Protein AF-A0AA88ST99-F1 (afdb_monomer)

Organism: Channa striata (NCBI:txid64152)

Mean predicted aligned error: 8.34 Å

Radius of gyration: 22.09 Å; Cα contacts (8 Å, |Δi|>4): 333; chains: 1; bounding box: 48×46×62 Å

Sequence (257 aa):
MIETLLNDSPETLKSQFTAGLFYQDTAGAMDSHVVSNGPNRGLTQRARFSAESKEFQVLGPLHADIFFCERLLLNSVDIRVKLTRGSDAFCLMHAANRDYRLHVLSGSLFVKKVTVAAAVRIGYSAALYKRNALYPLSRINLKTFFIPANSRICTQENLFLGTLPNFIVLGLVNHKAFTGSSNLNPFNFIHCDLEYLAICQNGRQILANLLSLSLRTTNVCENIIIYFRLRGCSSLHPVRTGTLRLELRFRVPLRQL

Solvent-accessible surface area (backbone atoms only — not comparable to full-atom values): 16354 Å² total; per-residue (Å²): 102,73,63,59,68,72,76,51,53,74,65,46,47,73,46,66,36,42,44,49,61,46,50,72,62,28,83,93,22,54,56,54,64,82,45,92,90,32,79,20,55,17,54,40,56,49,51,62,56,45,47,95,77,39,86,74,82,72,46,76,84,75,94,46,50,76,72,73,30,92,67,80,81,65,86,95,64,89,80,88,88,84,86,81,83,74,55,47,39,59,76,43,78,44,62,93,90,61,91,76,82,82,81,85,87,78,87,84,85,90,75,94,81,82,89,75,57,70,70,58,53,54,52,50,55,59,47,51,79,75,43,81,89,82,77,80,66,71,81,85,84,92,84,88,84,88,80,62,59,63,38,39,68,50,74,42,73,63,71,34,76,41,70,59,70,65,60,47,79,47,69,42,61,44,51,52,19,66,76,38,25,31,61,37,40,63,79,46,29,39,44,76,59,62,71,43,78,47,45,23,51,75,89,41,74,53,87,67,70,77,47,73,46,55,77,84,60,91,93,62,82,54,41,35,42,41,47,38,72,53,87,85,82,56,101,85,64,79,86,51,67,46,38,31,32,40,38,40,31,30,76,49,56,37,66,89,82

Foldseek 3Di:
DVCCVPPDDPVCQVPVCVLQLRDDFAPPCQLPAADDVDNTPSNVSSVVQCPPNDDDHHDDDDPDQQSPFPDDDDPPDDDDDDDDDDAQLLVAAHDPPDDDDDDDPDDDDDDDDDDDDPVVVVVVVVVCVVDPDDTDTQDDDDDDDDDDFQDQKDKDWQPDAWFDHQKDKDFAAAPCNCNGHNSHPVPQGAPQQWDDKFKAWQNHTDPFPWPFPQVDDPDDSGHGITMGGDPDDDPPDDGDGTGIMMMIGHPGGGHND

pLDDT: mean 82.21, std 15.12, range [24.31, 95.75]

Secondary structure (DSSP, 8-state):
-HHHHHHS-HHHHHTGGGGGT--PPPTT-TT----TT-S-HHHHHHHGGGGGG-----------GGGG-SSPPPTT--------PPPHHHH----TT--------------------HHHHHHHHHHHTTSPPP-----------PPPTT-SEEEEEEEEEEEPPSEEEEE-B-HHHHHH-TTS-TT-BB-TTEEEEEEEETTEEE----EEEE---TT---BEEEEEEPTT--TTSPPPEEEEEEEEEESSPPP--

Structure (mmCIF, N/CA/C/O backbone):
data_AF-A0AA88ST99-F1
#
_entry.id   AF-A0AA88ST99-F1
#
loop_
_atom_site.group_PDB
_atom_site.id
_atom_site.type_symbol
_atom_site.label_atom_id
_atom_site.label_alt_id
_atom_site.label_comp_id
_atom_site.label_asym_id
_atom_site.label_entity_id
_atom_site.label_seq_id
_atom_site.pdbx_PDB_ins_code
_atom_site.Cartn_x
_atom_site.Cartn_y
_atom_site.Cartn_z
_atom_site.occupancy
_atom_site.B_iso_or_equiv
_atom_site.auth_seq_id
_atom_site.auth_comp_id
_atom_site.auth_asym_id
_atom_site.auth_atom_id
_atom_site.pdbx_PDB_model_num
ATOM 1 N N . MET A 1 1 ? -0.093 -2.979 -0.597 1.00 65.94 1 MET A N 1
ATOM 2 C CA . MET A 1 1 ? 1.085 -3.718 -1.099 1.00 65.94 1 MET A CA 1
ATOM 3 C C . MET A 1 1 ? 2.390 -3.302 -0.427 1.00 65.94 1 MET A C 1
ATOM 5 O O . MET A 1 1 ? 2.971 -4.153 0.218 1.00 65.94 1 MET A O 1
ATOM 9 N N . ILE A 1 2 ? 2.878 -2.055 -0.535 1.00 74.50 2 ILE A N 1
ATOM 10 C CA . ILE A 1 2 ? 4.115 -1.664 0.186 1.00 74.50 2 ILE A CA 1
ATOM 11 C C . ILE A 1 2 ? 3.945 -1.855 1.698 1.00 74.50 2 ILE A C 1
ATOM 13 O O . ILE A 1 2 ? 4.774 -2.492 2.327 1.00 74.50 2 ILE A O 1
ATOM 17 N N . GLU A 1 3 ? 2.840 -1.359 2.259 1.00 76.12 3 GLU A N 1
ATOM 18 C CA . GLU A 1 3 ? 2.494 -1.555 3.673 1.00 76.12 3 GLU A CA 1
ATOM 19 C C . GLU A 1 3 ? 2.502 -3.042 4.063 1.00 76.12 3 GLU A C 1
ATOM 21 O O . GLU A 1 3 ? 3.208 -3.434 4.983 1.00 76.12 3 GLU A O 1
ATOM 26 N N . THR A 1 4 ? 1.803 -3.860 3.272 1.00 76.75 4 THR A N 1
ATOM 27 C CA . THR A 1 4 ? 1.733 -5.326 3.364 1.00 76.75 4 THR A CA 1
ATOM 28 C C . THR A 1 4 ? 3.119 -5.981 3.410 1.00 76.75 4 THR A C 1
ATOM 30 O O . THR A 1 4 ? 3.348 -6.914 4.160 1.00 76.75 4 THR A O 1
ATOM 33 N N . LEU A 1 5 ? 4.066 -5.507 2.596 1.00 77.62 5 LEU A N 1
ATOM 34 C CA . LEU A 1 5 ? 5.418 -6.070 2.527 1.00 77.62 5 LEU A CA 1
ATOM 35 C C . LEU A 1 5 ? 6.326 -5.608 3.673 1.00 77.62 5 LEU A C 1
ATOM 37 O O . LEU A 1 5 ? 7.298 -6.292 3.981 1.00 77.62 5 LEU A O 1
ATOM 41 N N . LEU A 1 6 ? 6.061 -4.435 4.253 1.00 76.50 6 LEU A N 1
ATOM 42 C CA . LEU A 1 6 ? 6.915 -3.826 5.276 1.00 76.50 6 LEU A CA 1
ATOM 43 C C . LEU A 1 6 ? 6.479 -4.160 6.705 1.00 76.50 6 LEU A C 1
ATOM 45 O O . LEU A 1 6 ? 7.332 -4.226 7.588 1.00 76.50 6 LEU A O 1
ATOM 49 N N . ASN A 1 7 ? 5.178 -4.334 6.935 1.00 77.88 7 ASN A N 1
ATOM 50 C CA . ASN A 1 7 ? 4.619 -4.462 8.280 1.00 77.88 7 ASN A CA 1
ATOM 51 C C . ASN A 1 7 ? 4.334 -5.910 8.689 1.00 77.88 7 ASN A C 1
ATOM 53 O O . ASN A 1 7 ? 4.248 -6.188 9.884 1.00 77.88 7 ASN A O 1
ATOM 57 N N . ASP A 1 8 ? 4.195 -6.821 7.726 1.00 81.50 8 ASP A N 1
ATOM 58 C CA . ASP A 1 8 ? 3.736 -8.183 7.981 1.00 81.50 8 ASP A CA 1
ATOM 59 C C . ASP A 1 8 ? 4.858 -9.215 7.866 1.00 81.50 8 ASP A C 1
ATOM 61 O O . ASP A 1 8 ? 5.822 -9.067 7.111 1.00 81.50 8 ASP A O 1
ATOM 65 N N . SER A 1 9 ? 4.721 -10.302 8.626 1.00 85.19 9 SER A N 1
ATOM 66 C CA . SER A 1 9 ? 5.684 -11.396 8.595 1.00 85.19 9 SER A CA 1
ATOM 67 C C . SER A 1 9 ? 5.478 -12.296 7.365 1.00 85.19 9 SER A C 1
ATOM 69 O O . SER A 1 9 ? 4.353 -12.420 6.862 1.00 85.19 9 SER A O 1
ATOM 71 N N . PRO A 1 10 ? 6.525 -12.993 6.885 1.00 84.31 10 PRO A N 1
ATOM 72 C CA . PRO A 1 10 ? 6.410 -13.919 5.757 1.00 84.31 10 PRO A CA 1
ATOM 73 C C . PRO A 1 10 ? 5.343 -15.008 5.946 1.00 84.31 10 PRO A C 1
ATOM 75 O O . PRO A 1 10 ? 4.768 -15.493 4.971 1.00 84.31 10 PRO A O 1
ATOM 78 N N . GLU A 1 11 ? 5.068 -15.407 7.187 1.00 87.00 11 GLU A N 1
ATOM 79 C CA . GLU A 1 11 ? 4.045 -16.390 7.545 1.00 87.00 11 GLU A CA 1
ATOM 80 C C . GLU A 1 11 ? 2.636 -15.829 7.329 1.00 87.00 11 GLU A C 1
ATOM 82 O O . GLU A 1 11 ? 1.783 -16.514 6.759 1.00 87.00 11 GLU A O 1
ATOM 87 N N . THR A 1 12 ? 2.398 -14.572 7.712 1.00 86.38 12 THR A N 1
ATOM 88 C CA . THR A 1 12 ? 1.134 -13.866 7.450 1.00 86.38 12 THR A CA 1
ATOM 89 C C . THR A 1 12 ? 0.893 -13.725 5.949 1.00 86.38 12 THR A C 1
ATOM 91 O O . THR A 1 12 ? -0.204 -14.028 5.472 1.00 86.38 12 THR A O 1
ATOM 94 N N . LEU A 1 13 ? 1.936 -13.371 5.185 1.00 84.62 13 LEU A N 1
ATOM 95 C CA . LEU A 1 13 ? 1.859 -13.265 3.723 1.00 84.62 13 LEU A CA 1
ATOM 96 C C . LEU A 1 13 ? 1.444 -14.594 3.071 1.00 84.62 13 LEU A C 1
ATOM 98 O O . LEU A 1 13 ? 0.627 -14.608 2.154 1.00 84.62 13 LEU A O 1
ATOM 102 N N . LYS A 1 14 ? 1.995 -15.717 3.552 1.00 85.88 14 LYS A N 1
ATOM 103 C CA . LYS A 1 14 ? 1.717 -17.067 3.027 1.00 85.88 14 LYS A CA 1
ATOM 104 C C . LYS A 1 14 ? 0.397 -17.666 3.507 1.00 85.88 14 LYS A C 1
ATOM 106 O O . LYS A 1 14 ? -0.041 -18.663 2.940 1.00 85.88 14 LYS A O 1
ATOM 111 N N . SER A 1 15 ? -0.210 -17.103 4.548 1.00 88.06 15 SER A N 1
ATOM 112 C CA . SER A 1 15 ? -1.452 -17.602 5.139 1.00 88.06 15 SER A CA 1
ATOM 113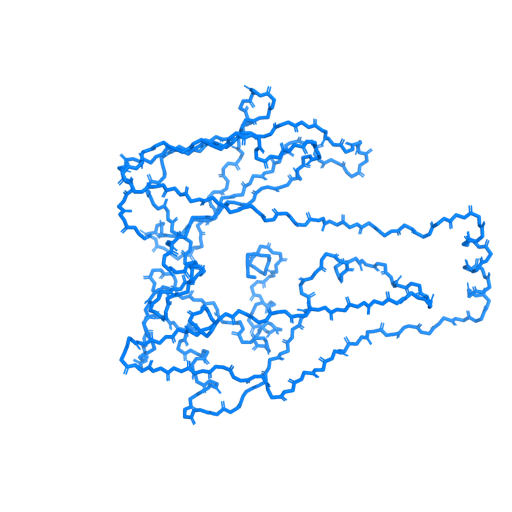 C C . SER A 1 15 ? -2.594 -16.617 4.906 1.00 88.06 15 SER A C 1
ATOM 115 O O . SER A 1 15 ? -3.269 -16.694 3.883 1.00 88.06 15 SER A O 1
ATOM 117 N N . GLN A 1 16 ? -2.799 -15.668 5.815 1.00 86.62 16 GLN A N 1
ATOM 118 C CA . GLN A 1 16 ? -3.953 -14.771 5.841 1.00 86.62 16 GLN A CA 1
ATOM 119 C C . GLN A 1 16 ? -4.121 -13.985 4.539 1.00 86.62 16 GLN A C 1
ATOM 121 O O . GLN A 1 16 ? -5.236 -13.862 4.037 1.00 86.62 16 GLN A O 1
ATOM 126 N N . PHE A 1 17 ? -3.031 -13.495 3.946 1.00 88.38 17 PHE A N 1
ATOM 127 C CA . PHE A 1 17 ? -3.139 -12.645 2.757 1.00 88.38 17 PHE A CA 1
ATOM 128 C C . PHE A 1 17 ? -3.415 -13.415 1.468 1.00 88.38 17 PHE A C 1
ATOM 130 O O . PHE A 1 17 ? -3.858 -12.819 0.483 1.00 88.38 17 PHE A O 1
ATOM 137 N N . THR A 1 18 ? -3.282 -14.743 1.482 1.00 91.62 18 THR A N 1
ATOM 138 C CA . THR A 1 18 ? -3.722 -15.571 0.352 1.00 91.62 18 THR A CA 1
ATOM 139 C C . THR A 1 18 ? -5.238 -15.510 0.151 1.00 91.62 18 THR A C 1
ATOM 141 O O . THR A 1 18 ? -5.696 -15.612 -0.985 1.00 91.62 18 THR A O 1
ATOM 144 N N . ALA A 1 19 ? -6.016 -15.220 1.205 1.00 91.69 19 ALA A N 1
ATOM 145 C CA . ALA A 1 19 ? -7.453 -14.955 1.097 1.00 91.69 19 ALA A CA 1
ATOM 146 C C . ALA A 1 19 ? -7.763 -13.683 0.283 1.00 91.69 19 ALA A C 1
ATOM 148 O O . ALA A 1 19 ? -8.819 -13.581 -0.335 1.00 91.69 19 ALA A O 1
ATOM 149 N N . GLY A 1 20 ? -6.827 -12.731 0.234 1.00 91.81 20 GLY A N 1
ATOM 150 C CA . GLY A 1 20 ? -6.880 -11.544 -0.622 1.00 91.81 20 GLY A CA 1
ATOM 151 C C . GLY A 1 20 ? -6.205 -11.743 -1.982 1.00 91.81 20 GLY A C 1
ATOM 152 O O . GLY A 1 20 ? -5.925 -10.760 -2.663 1.00 91.81 20 GLY A O 1
ATOM 153 N N . LEU A 1 21 ? -5.889 -12.991 -2.357 1.00 92.31 21 LEU A N 1
ATOM 154 C CA . LEU A 1 21 ? -5.085 -13.360 -3.530 1.00 92.31 21 LEU A CA 1
ATOM 155 C C . LEU A 1 21 ? -3.690 -12.726 -3.567 1.00 92.31 21 LEU A C 1
ATOM 157 O O . LEU A 1 21 ? -3.080 -12.596 -4.632 1.00 92.31 21 LEU A O 1
ATOM 161 N N . PHE A 1 22 ? -3.140 -12.373 -2.407 1.00 90.88 22 PHE A N 1
ATOM 162 C CA . PHE A 1 22 ? -1.755 -11.953 -2.330 1.00 90.88 22 PHE A CA 1
ATOM 163 C C . PHE A 1 22 ? -0.842 -13.178 -2.432 1.00 90.88 22 PHE A C 1
ATOM 165 O O . PHE A 1 22 ? -0.718 -13.975 -1.506 1.00 90.88 22 PHE A O 1
ATOM 172 N N . TYR A 1 23 ? -0.176 -13.298 -3.573 1.00 90.62 23 TYR A N 1
ATOM 173 C CA . TYR A 1 23 ? 0.935 -14.218 -3.784 1.00 90.62 23 TYR A CA 1
ATOM 174 C C . TYR A 1 23 ? 2.111 -13.393 -4.271 1.00 90.62 23 TYR A C 1
ATOM 176 O O . TYR A 1 23 ? 1.952 -12.620 -5.210 1.00 90.62 23 TYR A O 1
ATOM 184 N N . GLN A 1 24 ? 3.269 -13.516 -3.634 1.00 87.69 24 GLN A N 1
ATOM 185 C CA . GLN A 1 24 ? 4.413 -12.674 -3.967 1.00 87.69 24 GLN A CA 1
ATOM 186 C C . GLN A 1 24 ? 4.939 -12.988 -5.375 1.00 87.69 24 GLN A C 1
ATOM 188 O O . GLN A 1 24 ? 5.142 -14.153 -5.725 1.00 87.69 24 GLN A O 1
ATOM 193 N N . ASP A 1 25 ? 5.161 -11.946 -6.176 1.00 89.44 25 ASP A N 1
ATOM 194 C CA . ASP A 1 25 ? 5.790 -12.083 -7.487 1.00 89.44 25 ASP A CA 1
ATOM 195 C C . ASP A 1 25 ? 7.248 -12.537 -7.366 1.00 89.44 25 ASP A C 1
ATOM 197 O O . ASP A 1 25 ? 7.938 -12.262 -6.381 1.00 89.44 25 ASP A O 1
ATOM 201 N N . THR A 1 26 ? 7.728 -13.257 -8.378 1.00 88.75 26 THR A N 1
ATOM 202 C CA . THR A 1 26 ? 9.134 -13.672 -8.441 1.00 88.75 26 THR A CA 1
ATOM 203 C C . THR A 1 26 ? 10.003 -12.495 -8.887 1.00 88.75 26 THR A C 1
ATOM 205 O O . THR A 1 26 ? 9.722 -11.867 -9.909 1.00 88.75 26 THR A O 1
ATOM 208 N N . ALA A 1 27 ? 11.051 -12.185 -8.116 1.00 83.81 27 ALA A N 1
ATOM 209 C CA . ALA A 1 27 ? 11.993 -11.117 -8.450 1.00 83.81 27 ALA A CA 1
ATOM 210 C C . ALA A 1 27 ? 12.623 -11.359 -9.834 1.00 83.81 27 ALA A C 1
ATOM 212 O O . ALA A 1 27 ? 12.853 -12.506 -10.215 1.00 83.81 27 ALA A O 1
ATOM 213 N N . GLY A 1 28 ? 12.817 -10.287 -10.601 1.00 84.56 28 GLY A N 1
ATOM 214 C CA . GLY A 1 28 ? 13.287 -10.337 -11.993 1.00 84.56 28 GLY A CA 1
ATOM 215 C C . GLY A 1 28 ? 12.284 -10.809 -13.031 1.00 84.56 28 GLY A C 1
ATOM 216 O O . GLY A 1 28 ? 12.484 -10.614 -14.224 1.00 84.56 28 GLY A O 1
ATOM 217 N N . ALA A 1 29 ? 11.155 -11.360 -12.593 1.00 89.69 29 ALA A N 1
ATOM 218 C CA . ALA A 1 29 ? 10.097 -11.844 -13.466 1.00 89.69 29 ALA A CA 1
ATOM 219 C C . ALA A 1 29 ? 8.772 -11.094 -13.257 1.00 89.69 29 ALA A C 1
ATOM 221 O O . ALA A 1 29 ? 7.730 -11.557 -13.712 1.00 89.69 29 ALA A O 1
ATOM 222 N N . MET A 1 30 ? 8.768 -9.943 -12.576 1.00 89.69 30 MET A N 1
ATOM 223 C CA . MET A 1 30 ? 7.524 -9.250 -12.205 1.00 89.69 30 MET A CA 1
ATOM 224 C C . MET A 1 30 ? 6.661 -8.843 -13.406 1.00 89.69 30 MET A C 1
ATOM 226 O O . MET A 1 30 ? 5.441 -8.937 -13.301 1.00 89.69 30 MET A O 1
ATOM 230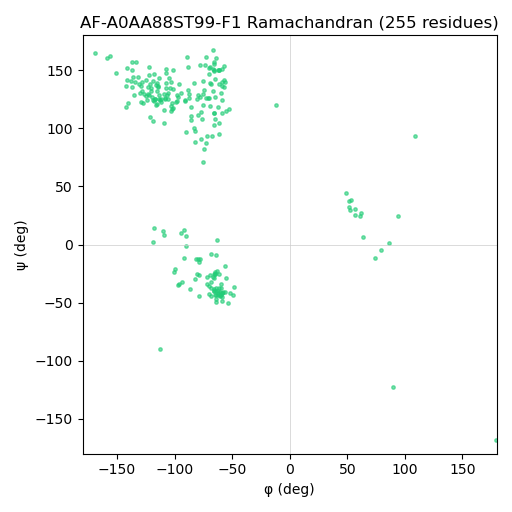 N N . ASP A 1 31 ? 7.277 -8.488 -14.538 1.00 90.38 31 ASP A N 1
ATOM 231 C CA . ASP A 1 31 ? 6.595 -8.156 -15.803 1.00 90.38 31 ASP A CA 1
ATOM 232 C C . ASP A 1 31 ? 6.372 -9.378 -16.718 1.00 90.38 31 ASP A C 1
ATOM 234 O O . ASP A 1 31 ? 5.950 -9.244 -17.864 1.00 90.38 31 ASP A O 1
ATOM 238 N N . SER A 1 32 ? 6.664 -10.594 -16.246 1.00 89.62 32 SER A N 1
ATOM 239 C CA . SER A 1 32 ? 6.409 -11.808 -17.028 1.00 89.62 32 SER A CA 1
ATOM 240 C C . SER A 1 32 ? 4.915 -12.085 -17.170 1.00 89.62 32 SER A C 1
ATOM 242 O O . SER A 1 32 ? 4.121 -11.763 -16.290 1.00 89.62 32 SER A O 1
ATOM 244 N N . HIS A 1 33 ? 4.535 -12.761 -18.251 1.00 85.62 33 HIS A N 1
ATOM 245 C CA . HIS A 1 33 ? 3.152 -13.164 -18.495 1.00 85.62 33 HIS A CA 1
ATOM 246 C C . HIS A 1 33 ? 2.827 -14.543 -17.907 1.00 85.62 33 HIS A C 1
ATOM 248 O O . HIS A 1 33 ? 3.710 -15.361 -17.638 1.00 85.62 33 HIS A O 1
ATOM 254 N N . VAL A 1 34 ? 1.529 -14.809 -17.739 1.00 86.94 34 VAL A N 1
ATOM 255 C CA . VAL A 1 34 ? 1.019 -16.114 -17.303 1.00 86.94 34 VAL A CA 1
ATOM 256 C C . VAL A 1 34 ? 1.313 -17.157 -18.379 1.00 86.94 34 VAL A C 1
ATOM 258 O O . VAL A 1 34 ? 0.729 -17.128 -19.460 1.00 86.94 34 VAL A O 1
ATOM 261 N N . VAL A 1 35 ? 2.186 -18.107 -18.059 1.00 84.81 35 VAL A N 1
ATOM 262 C CA . VAL A 1 35 ? 2.456 -19.304 -18.863 1.00 84.81 35 VAL A CA 1
ATOM 263 C C . VAL A 1 35 ? 2.545 -20.518 -17.939 1.00 84.81 35 VAL A C 1
ATOM 265 O O . VAL A 1 35 ? 2.793 -20.378 -16.737 1.00 84.81 35 VAL A O 1
ATOM 268 N N . SER A 1 36 ? 2.326 -21.721 -18.477 1.00 80.81 36 SER A N 1
ATOM 269 C CA . SER A 1 36 ? 2.498 -22.952 -17.698 1.00 80.81 36 SER A CA 1
ATOM 270 C C . SER A 1 36 ? 3.940 -23.038 -17.189 1.00 80.81 36 SER A C 1
ATOM 272 O O . SER A 1 36 ? 4.872 -22.932 -17.981 1.00 80.81 36 SER A O 1
ATOM 274 N N . ASN A 1 37 ? 4.121 -23.180 -15.871 1.00 81.19 37 ASN A N 1
ATOM 275 C CA . ASN A 1 37 ? 5.428 -23.119 -15.199 1.00 81.19 37 ASN A CA 1
ATOM 276 C C . ASN A 1 37 ? 6.240 -21.847 -15.514 1.00 81.19 37 ASN A C 1
ATOM 278 O O . ASN A 1 37 ? 7.460 -21.897 -15.653 1.00 81.19 37 ASN A O 1
ATOM 282 N N . GLY A 1 38 ? 5.557 -20.703 -15.620 1.00 85.06 38 GLY A N 1
ATOM 283 C CA . GLY A 1 38 ? 6.191 -19.418 -15.892 1.00 85.06 38 GLY A CA 1
ATOM 284 C C . GLY A 1 38 ? 7.154 -18.937 -14.803 1.00 85.06 38 GLY A C 1
ATOM 285 O O . GLY A 1 38 ? 7.064 -19.362 -13.646 1.00 85.06 38 GLY A O 1
ATOM 286 N N . PRO A 1 39 ? 8.057 -18.003 -15.154 1.00 90.94 39 PRO A N 1
ATOM 287 C CA . PRO A 1 39 ? 9.092 -17.510 -14.248 1.00 90.94 39 PRO A CA 1
ATOM 288 C C . PRO A 1 39 ? 8.503 -16.740 -13.058 1.00 90.94 39 PRO A C 1
ATOM 290 O O . PRO A 1 39 ? 9.064 -16.781 -11.967 1.00 90.94 39 PRO A O 1
ATOM 293 N N . ASN A 1 40 ? 7.336 -16.101 -13.226 1.00 92.25 40 ASN A N 1
ATOM 294 C CA . ASN A 1 40 ? 6.598 -15.487 -12.127 1.00 92.25 40 ASN A CA 1
ATOM 295 C C . ASN A 1 40 ? 5.605 -16.472 -11.496 1.00 92.25 40 ASN A C 1
ATOM 297 O O . ASN A 1 40 ? 4.468 -16.647 -11.954 1.00 92.25 40 ASN A O 1
ATOM 301 N N . ARG A 1 41 ? 6.038 -17.101 -10.399 1.00 91.44 41 ARG A N 1
ATOM 302 C CA . ARG A 1 41 ? 5.243 -18.101 -9.672 1.00 91.44 41 ARG A CA 1
ATOM 303 C C . ARG A 1 41 ? 4.000 -17.491 -9.024 1.00 91.44 41 ARG A C 1
ATOM 305 O O . ARG A 1 41 ? 2.938 -18.110 -9.074 1.00 91.44 41 ARG A O 1
ATOM 312 N N . GLY A 1 42 ? 4.117 -16.285 -8.464 1.00 91.69 42 GLY A N 1
ATOM 313 C CA . GLY A 1 42 ? 3.009 -15.580 -7.815 1.00 91.69 42 GLY A CA 1
ATOM 314 C C . GLY A 1 42 ? 1.893 -15.242 -8.797 1.00 91.69 42 GLY A C 1
ATOM 315 O O . GLY A 1 42 ? 0.737 -15.593 -8.563 1.00 91.69 42 GLY A O 1
ATOM 316 N N . LEU A 1 43 ? 2.245 -14.646 -9.940 1.00 91.81 43 LEU A N 1
ATOM 317 C CA . LEU A 1 43 ? 1.283 -14.338 -11.001 1.00 91.81 43 LEU A CA 1
ATOM 318 C C . LEU A 1 43 ? 0.597 -15.598 -11.538 1.00 91.81 43 LEU A C 1
ATOM 320 O O . LEU A 1 43 ? -0.626 -15.624 -11.674 1.00 91.81 43 LEU A O 1
ATOM 324 N N . THR A 1 44 ? 1.366 -16.660 -11.786 1.00 91.81 44 THR A N 1
ATOM 325 C CA . THR A 1 44 ? 0.823 -17.937 -12.271 1.00 91.81 44 THR A CA 1
ATOM 326 C C . THR A 1 44 ? -0.165 -18.542 -11.272 1.00 91.81 44 THR A C 1
ATOM 328 O O . THR A 1 44 ? -1.185 -19.098 -11.672 1.00 91.81 44 THR A O 1
ATOM 331 N N . GLN A 1 45 ? 0.099 -18.419 -9.968 1.00 91.88 45 GLN A N 1
ATOM 332 C CA . GLN A 1 45 ? -0.813 -18.890 -8.929 1.00 91.88 45 GLN A CA 1
ATOM 333 C C . GLN A 1 45 ? -2.100 -18.060 -8.870 1.00 91.88 45 GLN A C 1
ATOM 335 O O . GLN A 1 45 ? -3.180 -18.645 -8.823 1.00 91.88 45 GLN A O 1
ATOM 340 N N . ARG A 1 46 ? -2.004 -16.725 -8.946 1.00 92.50 46 ARG A N 1
ATOM 341 C CA . ARG A 1 46 ? -3.173 -15.825 -8.986 1.00 92.50 46 ARG A CA 1
ATOM 342 C C . ARG A 1 46 ? -4.066 -16.104 -10.194 1.00 92.50 46 ARG A C 1
ATOM 344 O O . ARG A 1 46 ? -5.278 -16.205 -10.042 1.00 92.50 46 ARG A O 1
ATOM 351 N N . ALA A 1 47 ? -3.471 -16.316 -11.366 1.00 91.25 47 ALA A N 1
ATOM 352 C CA . ALA A 1 47 ? -4.206 -16.571 -12.603 1.00 91.25 47 ALA A CA 1
ATOM 353 C C . ALA A 1 47 ? -5.076 -17.842 -12.564 1.00 91.25 47 ALA A C 1
ATOM 355 O O . ALA A 1 47 ? -6.079 -17.918 -13.266 1.00 91.25 47 ALA A O 1
ATOM 356 N N . ARG A 1 48 ? -4.738 -18.835 -11.728 1.00 91.88 48 ARG A N 1
ATOM 357 C CA . ARG A 1 48 ? -5.541 -20.065 -11.582 1.00 91.88 48 ARG A CA 1
ATOM 358 C C . ARG A 1 48 ? -6.915 -19.812 -10.963 1.00 91.88 48 ARG A C 1
ATOM 360 O O . ARG A 1 48 ? -7.836 -20.572 -11.235 1.00 91.88 48 ARG A O 1
ATOM 367 N N . PHE A 1 49 ? -7.060 -18.771 -10.143 1.00 92.56 49 PHE A N 1
ATOM 368 C CA . PHE A 1 49 ? -8.333 -18.455 -9.489 1.00 92.56 49 PHE A CA 1
ATOM 369 C C . PHE A 1 49 ? -9.376 -17.897 -10.459 1.00 92.56 49 PHE A C 1
ATOM 371 O O . PHE A 1 49 ? -10.565 -18.099 -10.239 1.00 92.56 49 PHE A O 1
ATOM 378 N N . SER A 1 50 ? -8.929 -17.240 -11.531 1.00 91.19 50 SER A N 1
ATOM 379 C CA . SER A 1 50 ? -9.774 -16.640 -12.568 1.00 91.19 50 SER A CA 1
ATOM 380 C C . SER A 1 50 ? -9.693 -17.368 -13.915 1.00 91.19 50 SER A C 1
ATOM 382 O O . SER A 1 50 ? -10.160 -16.848 -14.932 1.00 91.19 50 SER A O 1
ATOM 384 N N . ALA A 1 51 ? -9.084 -18.559 -13.944 1.00 90.62 51 ALA A N 1
ATOM 385 C CA . ALA A 1 51 ? -8.986 -19.373 -15.148 1.00 90.62 51 ALA A CA 1
ATOM 386 C C . ALA A 1 51 ? -10.385 -19.651 -15.715 1.00 90.62 51 ALA A C 1
ATOM 388 O O . ALA A 1 51 ? -11.331 -19.866 -14.958 1.00 90.62 51 ALA A O 1
ATOM 389 N N . GLU A 1 52 ? -10.506 -19.610 -17.044 1.00 90.56 52 GLU A N 1
ATOM 390 C CA . GLU A 1 52 ? -11.779 -19.846 -17.747 1.00 90.56 52 GLU A CA 1
ATOM 391 C C . GLU A 1 52 ? -12.907 -18.900 -17.294 1.00 90.56 52 GLU A C 1
ATOM 393 O O . GLU A 1 52 ? -14.080 -19.257 -17.304 1.00 90.56 52 GLU A O 1
ATOM 398 N N . SER A 1 53 ? -12.546 -17.675 -16.886 1.00 91.50 53 SER A N 1
ATOM 399 C CA . SER A 1 53 ? -13.484 -16.655 -16.395 1.00 91.50 53 SER A CA 1
ATOM 400 C C . SER A 1 53 ? -14.260 -17.069 -15.141 1.00 91.50 53 SER A C 1
ATOM 402 O O . SER A 1 53 ? -15.331 -16.530 -14.866 1.00 91.50 53 SER A O 1
ATOM 404 N N . LYS A 1 54 ? -13.707 -17.994 -14.348 1.00 94.06 54 LYS A N 1
ATOM 405 C CA . LYS A 1 54 ? -14.291 -18.406 -13.076 1.00 94.06 54 LYS A CA 1
ATOM 406 C C . LYS A 1 54 ? -14.388 -17.233 -12.096 1.00 94.06 54 LYS A C 1
ATOM 408 O O . LYS A 1 54 ? -13.455 -16.445 -11.931 1.00 94.06 54 LYS A O 1
ATOM 413 N N . GLU A 1 55 ? -15.517 -17.166 -11.400 1.00 95.12 55 GLU A N 1
ATOM 414 C CA . GLU A 1 55 ? -15.722 -16.239 -10.293 1.00 95.12 55 GLU A CA 1
ATOM 415 C C . GLU A 1 55 ? -14.845 -16.615 -9.094 1.00 95.12 55 GLU A C 1
ATOM 417 O O . GLU A 1 55 ? -14.726 -17.782 -8.710 1.00 95.12 55 GLU A O 1
ATOM 422 N N . PHE A 1 56 ? -14.258 -15.606 -8.463 1.00 94.31 56 PHE A N 1
ATOM 423 C CA . PHE A 1 56 ? -13.456 -15.774 -7.261 1.00 94.31 56 PHE A CA 1
ATOM 424 C C . PHE A 1 56 ? -13.850 -14.734 -6.217 1.00 94.31 56 PHE A C 1
ATOM 426 O O . PHE A 1 56 ? -14.387 -13.671 -6.530 1.00 94.31 56 PHE A O 1
ATOM 433 N N . GLN A 1 57 ? -13.570 -15.051 -4.959 1.00 94.38 57 GLN A N 1
ATOM 434 C CA . GLN A 1 57 ? -13.816 -14.164 -3.830 1.00 94.38 57 GLN A CA 1
ATOM 435 C C . GLN A 1 57 ? -12.485 -13.749 -3.221 1.00 94.38 57 GLN A C 1
ATOM 437 O O . GLN A 1 57 ? -11.550 -14.546 -3.152 1.00 94.38 57 GLN A O 1
ATOM 442 N N . VAL A 1 58 ? -12.419 -12.496 -2.781 1.00 93.56 58 VAL A N 1
ATOM 443 C CA . VAL A 1 58 ? -11.278 -11.953 -2.049 1.00 93.56 58 VAL A CA 1
ATOM 444 C C . VAL A 1 58 ? -11.743 -11.457 -0.691 1.00 93.56 58 VAL A C 1
ATOM 446 O O . VAL A 1 58 ? -12.796 -10.830 -0.574 1.00 93.56 58 VAL A O 1
ATOM 449 N N . LEU A 1 59 ? -10.945 -11.733 0.333 1.00 93.25 59 LEU A N 1
ATOM 450 C CA . LEU A 1 59 ? -11.167 -11.275 1.695 1.00 93.25 59 LEU A CA 1
ATOM 451 C C . LEU A 1 59 ? -9.884 -10.636 2.217 1.00 93.25 59 LEU A C 1
ATOM 453 O O . LEU A 1 59 ? -8.805 -11.219 2.134 1.00 93.25 59 LEU A O 1
ATOM 457 N N . GLY A 1 60 ? -10.005 -9.442 2.782 1.00 90.38 60 GLY A N 1
ATOM 458 C CA . GLY A 1 60 ? -8.876 -8.735 3.363 1.00 90.38 60 GLY A CA 1
ATOM 459 C C . GLY A 1 60 ? -9.320 -7.527 4.180 1.00 90.38 60 GLY A C 1
ATOM 460 O O . GLY A 1 60 ? -10.476 -7.101 4.079 1.00 90.38 60 GLY A O 1
ATOM 461 N N . PRO A 1 61 ? -8.419 -6.980 5.009 1.00 88.75 61 PRO A N 1
ATOM 462 C CA . PRO A 1 61 ? -8.683 -5.747 5.728 1.00 88.75 61 PRO A CA 1
ATOM 463 C C . PRO A 1 61 ? -8.816 -4.577 4.749 1.00 88.75 61 PRO A C 1
ATOM 465 O O . PRO A 1 61 ? -8.169 -4.527 3.701 1.00 88.75 61 PRO A O 1
ATOM 468 N N . LEU A 1 62 ? -9.637 -3.594 5.115 1.00 89.12 62 LEU A N 1
ATOM 469 C CA . LEU A 1 62 ? -9.673 -2.335 4.390 1.00 89.12 62 LEU A CA 1
ATOM 470 C C . LEU A 1 62 ? -8.496 -1.465 4.846 1.00 89.12 62 LEU A C 1
ATOM 472 O O . LEU A 1 62 ? -8.470 -1.000 5.983 1.00 89.12 62 LEU A O 1
ATOM 476 N N . HIS A 1 63 ? -7.534 -1.244 3.953 1.00 85.38 63 HIS A N 1
ATOM 477 C CA . HIS A 1 63 ? -6.347 -0.433 4.224 1.00 85.38 63 HIS A CA 1
ATOM 478 C C . HIS A 1 63 ? -6.696 1.063 4.274 1.00 85.38 63 HIS A C 1
ATOM 480 O O . HIS A 1 63 ? -6.624 1.765 3.266 1.00 85.38 63 HIS A O 1
ATOM 486 N N . ALA A 1 64 ? -7.095 1.549 5.450 1.00 87.31 64 ALA A N 1
ATOM 487 C CA . ALA A 1 64 ? -7.259 2.973 5.729 1.00 87.31 64 ALA A CA 1
ATOM 488 C C . ALA A 1 64 ? -6.794 3.298 7.153 1.00 87.31 64 ALA A C 1
ATOM 490 O O . ALA A 1 64 ? -7.088 2.546 8.080 1.00 87.31 64 ALA A O 1
ATOM 491 N N . ASP A 1 65 ? -6.140 4.449 7.333 1.00 86.50 65 ASP A N 1
ATOM 492 C CA . ASP A 1 65 ? -5.481 4.862 8.585 1.00 86.50 65 ASP A CA 1
ATOM 493 C C . ASP A 1 65 ? -6.359 4.698 9.844 1.00 86.50 65 ASP A C 1
ATOM 495 O O . ASP A 1 65 ? -5.872 4.325 10.910 1.00 86.50 65 ASP A O 1
ATOM 499 N N . ILE A 1 66 ? -7.668 4.955 9.731 1.00 88.12 66 ILE A N 1
ATOM 500 C CA . ILE A 1 66 ? -8.628 4.840 10.842 1.00 88.12 66 ILE A CA 1
ATOM 501 C C . ILE A 1 66 ? -8.854 3.394 11.301 1.00 88.12 66 ILE A C 1
ATOM 503 O O . ILE A 1 66 ? -9.082 3.167 12.486 1.00 88.12 66 ILE A O 1
ATOM 507 N N . PHE A 1 67 ? -8.769 2.416 10.396 1.00 88.19 67 PHE A N 1
ATOM 508 C CA . PHE A 1 67 ? -9.014 1.003 10.706 1.00 88.19 67 PHE A CA 1
ATOM 509 C C . PHE A 1 67 ? -7.807 0.310 11.341 1.00 88.19 67 PHE A C 1
ATOM 511 O O . PHE A 1 67 ? -7.961 -0.760 11.922 1.00 88.19 67 PHE A O 1
ATOM 518 N N . PHE A 1 68 ? -6.636 0.946 11.298 1.00 84.56 68 PHE A N 1
ATOM 519 C CA . PHE A 1 68 ? -5.444 0.512 12.027 1.00 84.56 68 PHE A CA 1
ATOM 520 C C . PHE A 1 68 ? -5.342 1.128 13.428 1.00 84.56 68 PHE A C 1
ATOM 522 O O . PHE A 1 68 ? -4.413 0.827 14.175 1.00 84.56 68 PHE A O 1
ATOM 529 N N . CYS A 1 69 ? -6.291 1.987 13.817 1.00 86.81 69 CYS A N 1
ATOM 530 C CA . CYS A 1 69 ? -6.363 2.492 15.180 1.00 86.81 69 CYS A CA 1
ATOM 531 C C . CYS A 1 69 ? -6.855 1.384 16.123 1.00 86.81 69 CYS A C 1
ATOM 533 O O . CYS A 1 69 ? -7.940 0.839 15.941 1.00 86.81 69 CYS A O 1
ATOM 535 N N . GLU A 1 70 ? -6.109 1.102 17.193 1.00 87.06 70 GLU A N 1
ATOM 536 C CA . GLU A 1 70 ? -6.496 0.097 18.201 1.00 87.06 70 GLU A CA 1
ATOM 537 C C . GLU A 1 70 ? -7.724 0.507 19.040 1.00 87.06 70 GLU A C 1
ATOM 539 O O . GLU A 1 70 ? -8.251 -0.281 19.829 1.00 87.06 70 GLU A O 1
ATOM 544 N N . ARG A 1 71 ? -8.193 1.755 18.902 1.00 90.12 71 ARG A N 1
ATOM 545 C CA . ARG A 1 71 ? -9.347 2.270 19.644 1.00 90.12 71 ARG A CA 1
ATOM 546 C C . ARG A 1 71 ? -10.643 1.957 18.909 1.00 90.12 71 ARG A C 1
ATOM 548 O O . ARG A 1 71 ? -10.817 2.315 17.749 1.00 90.12 71 ARG A O 1
ATOM 555 N N . LEU A 1 72 ? -11.597 1.380 19.637 1.00 89.81 72 LEU A N 1
ATOM 556 C CA . LEU A 1 72 ? -12.953 1.182 19.138 1.00 89.81 72 LEU A CA 1
ATOM 557 C C . LEU A 1 72 ? -13.644 2.527 18.892 1.00 89.81 72 LEU A C 1
ATOM 559 O O . LEU A 1 72 ? -13.498 3.492 19.651 1.00 89.81 72 LEU A O 1
ATOM 563 N N . LEU A 1 73 ? -14.427 2.571 17.825 1.00 90.50 73 LEU A N 1
ATOM 564 C CA . LEU A 1 73 ? -15.265 3.715 17.501 1.00 90.50 73 LEU A CA 1
ATOM 565 C C . LEU A 1 73 ? -16.400 3.830 18.519 1.00 90.50 73 LEU A C 1
ATOM 567 O O . LEU A 1 73 ? -16.971 2.825 18.947 1.00 90.50 73 LEU A O 1
ATOM 571 N N . LEU A 1 74 ? -16.703 5.062 18.926 1.00 90.62 74 LEU A N 1
ATOM 572 C CA . LEU A 1 74 ? -17.821 5.332 19.822 1.00 90.62 74 LEU A CA 1
ATOM 573 C C . LEU A 1 74 ? -19.157 5.005 19.151 1.00 90.62 74 LEU A C 1
ATOM 575 O O . LEU A 1 74 ? -19.300 5.049 17.929 1.00 90.62 74 LEU A O 1
ATOM 579 N N . ASN A 1 75 ? -20.158 4.720 19.983 1.00 87.44 75 ASN A N 1
ATOM 580 C CA . ASN A 1 75 ? -21.533 4.594 19.519 1.00 87.44 75 ASN A CA 1
ATOM 581 C C . ASN A 1 75 ? -22.014 5.914 18.902 1.00 87.44 75 ASN A C 1
ATOM 583 O O . ASN A 1 75 ? -21.599 6.990 19.334 1.00 87.44 75 ASN A O 1
ATOM 587 N N . SER A 1 76 ? -22.928 5.808 17.937 1.00 85.69 76 SER A N 1
ATOM 588 C CA . SER A 1 76 ? -23.536 6.957 17.251 1.00 85.69 76 SER A CA 1
ATOM 589 C C . SER A 1 76 ? -22.539 7.829 16.473 1.00 85.69 76 SER A C 1
ATOM 591 O O . SER A 1 76 ? -22.772 9.020 16.289 1.00 85.69 76 SER A O 1
ATOM 593 N N . VAL A 1 77 ? -21.431 7.237 16.015 1.00 88.62 77 VAL A N 1
ATOM 594 C CA . VAL A 1 77 ? -20.525 7.842 15.032 1.00 88.62 77 VAL A CA 1
ATOM 595 C C . VAL A 1 77 ? -20.793 7.210 13.672 1.00 88.62 77 VAL A C 1
ATOM 597 O O . VAL A 1 77 ? -20.572 6.013 13.487 1.00 88.62 77 VAL A O 1
ATOM 600 N N . ASP A 1 78 ? -21.238 8.021 12.717 1.00 90.81 78 ASP A N 1
ATOM 601 C CA . ASP A 1 78 ? -21.464 7.573 11.347 1.00 90.81 78 ASP A CA 1
ATOM 602 C C . ASP A 1 78 ? -20.146 7.516 10.569 1.00 90.81 78 ASP A C 1
ATOM 604 O O . ASP A 1 78 ? -19.393 8.490 10.506 1.00 90.81 78 ASP A O 1
ATOM 608 N N . ILE A 1 79 ? -19.882 6.378 9.925 1.00 88.62 79 ILE A N 1
ATOM 609 C CA . ILE A 1 79 ? -18.740 6.209 9.024 1.00 88.62 79 ILE A CA 1
ATOM 610 C C . ILE A 1 79 ? -19.246 5.904 7.629 1.00 88.62 79 ILE A C 1
ATOM 612 O O . ILE A 1 79 ? -19.943 4.918 7.395 1.00 88.62 79 ILE A O 1
ATOM 616 N N . ARG A 1 80 ? -18.824 6.734 6.676 1.00 92.50 80 ARG A N 1
ATOM 617 C CA . ARG A 1 80 ? -19.047 6.505 5.254 1.00 92.50 80 ARG A CA 1
ATOM 618 C C . ARG A 1 80 ? -17.763 5.996 4.617 1.00 92.50 80 ARG A C 1
ATOM 620 O O . ARG A 1 80 ? -16.785 6.731 4.518 1.00 92.50 80 ARG A O 1
ATOM 627 N N . VAL A 1 81 ? -17.793 4.759 4.135 1.00 91.56 81 VAL A N 1
ATOM 628 C CA . VAL A 1 81 ? -16.703 4.173 3.350 1.00 91.56 81 VAL A CA 1
ATOM 629 C C . VAL A 1 81 ? -17.045 4.288 1.869 1.00 91.56 81 VAL A C 1
ATOM 631 O O . VAL A 1 81 ? -18.089 3.808 1.434 1.00 91.56 81 VAL A O 1
ATOM 634 N N . LYS A 1 82 ? -16.166 4.922 1.088 1.00 92.62 82 LYS A N 1
ATOM 635 C CA . LYS A 1 82 ? -16.264 4.979 -0.375 1.00 92.62 82 LYS A CA 1
ATOM 636 C C . LYS A 1 82 ? -15.079 4.236 -0.979 1.00 92.62 82 LYS A C 1
ATOM 638 O O . LYS A 1 82 ? -13.937 4.619 -0.746 1.00 92.62 82 LYS A O 1
ATOM 643 N N . LEU A 1 83 ? -15.364 3.204 -1.766 1.00 91.31 83 LEU A N 1
ATOM 644 C CA . LEU A 1 83 ? -14.362 2.451 -2.514 1.00 91.31 83 LEU A CA 1
ATOM 645 C C . LEU A 1 83 ? -14.472 2.823 -3.991 1.00 91.31 83 LEU A C 1
ATOM 647 O O . LEU A 1 83 ? -15.558 2.770 -4.566 1.00 91.31 83 LEU A O 1
ATOM 651 N N . THR A 1 84 ? -13.349 3.196 -4.596 1.00 91.69 84 THR A N 1
ATOM 652 C CA . THR A 1 84 ? -13.251 3.453 -6.035 1.00 91.69 84 THR A CA 1
ATOM 653 C C . THR A 1 84 ? -12.364 2.375 -6.635 1.00 91.69 84 THR A C 1
ATOM 655 O O . THR A 1 84 ? -11.235 2.186 -6.184 1.00 91.69 84 THR A O 1
ATOM 658 N N . ARG A 1 85 ? -12.870 1.651 -7.635 1.00 90.06 85 ARG A N 1
ATOM 659 C CA . ARG A 1 85 ? -12.099 0.615 -8.327 1.00 90.06 85 ARG A CA 1
ATOM 660 C C . ARG A 1 85 ? -11.090 1.257 -9.282 1.00 90.06 85 ARG A C 1
ATOM 662 O O . ARG A 1 85 ? -11.421 2.233 -9.952 1.00 90.06 85 ARG A O 1
ATOM 669 N N . GLY A 1 86 ? -9.888 0.688 -9.358 1.00 89.56 86 GLY A N 1
ATOM 670 C CA . GLY A 1 86 ? -8.934 0.993 -10.427 1.00 89.56 86 GLY A CA 1
ATOM 671 C C . GLY A 1 86 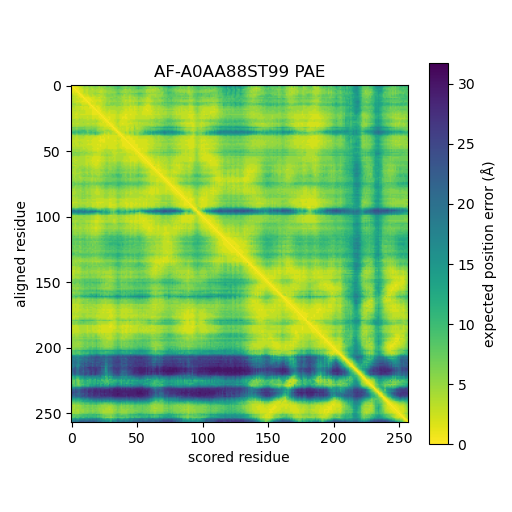? -9.434 0.517 -11.796 1.00 89.56 86 GLY A C 1
ATOM 672 O O . GLY A 1 86 ? -10.399 -0.245 -11.888 1.00 89.56 86 GLY A O 1
ATOM 673 N N . SER A 1 87 ? -8.778 0.966 -12.865 1.00 91.69 87 SER A N 1
ATOM 674 C CA . SER A 1 87 ? -9.074 0.507 -14.226 1.00 91.69 87 SER A CA 1
ATOM 675 C C . SER A 1 87 ? -8.743 -0.980 -14.402 1.00 91.69 87 SER A C 1
ATOM 677 O O . SER A 1 87 ? -7.899 -1.528 -13.693 1.00 91.69 87 SER A O 1
ATOM 679 N N . ASP A 1 88 ? -9.376 -1.640 -15.377 1.00 91.88 88 ASP A N 1
ATOM 680 C CA . ASP A 1 88 ? -9.085 -3.049 -15.688 1.00 91.88 88 ASP A CA 1
ATOM 681 C C . ASP A 1 88 ? -7.609 -3.258 -16.053 1.00 91.88 88 ASP A C 1
ATOM 683 O O . ASP A 1 88 ? -6.986 -4.186 -15.546 1.00 91.88 88 ASP A O 1
ATOM 687 N N . ALA A 1 89 ? -7.027 -2.334 -16.824 1.00 89.62 89 ALA A N 1
ATOM 688 C CA . ALA A 1 89 ? -5.616 -2.359 -17.212 1.00 89.62 89 ALA A CA 1
ATOM 689 C C . ALA A 1 89 ? -4.639 -2.195 -16.034 1.00 89.62 89 ALA A C 1
ATOM 691 O O . ALA A 1 89 ? -3.485 -2.593 -16.143 1.00 89.62 89 ALA A O 1
ATOM 692 N N . PHE A 1 90 ? -5.074 -1.595 -14.921 1.00 89.50 90 PHE A N 1
ATOM 693 C CA . PHE A 1 90 ? -4.281 -1.526 -13.692 1.00 89.50 90 P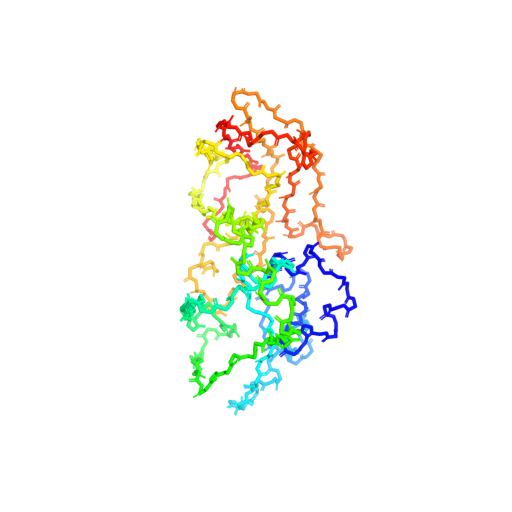HE A CA 1
ATOM 694 C C . PHE A 1 90 ? -4.479 -2.772 -12.818 1.00 89.50 90 PHE A C 1
ATOM 696 O O . PHE A 1 90 ? -3.547 -3.245 -12.174 1.00 89.50 90 PHE A O 1
ATOM 703 N N . CYS A 1 91 ? -5.706 -3.298 -12.757 1.00 90.12 91 CYS A N 1
ATOM 704 C CA . CYS A 1 91 ? -6.056 -4.423 -11.890 1.00 90.12 91 CYS A CA 1
ATOM 705 C C . CYS A 1 91 ? -5.655 -5.795 -12.455 1.00 90.12 91 CYS A C 1
ATOM 707 O O . CYS A 1 91 ? -5.507 -6.738 -11.678 1.00 90.12 91 CYS A O 1
ATOM 709 N N . LEU A 1 92 ? -5.531 -5.932 -13.777 1.00 90.31 92 LEU A N 1
ATOM 710 C CA . LEU A 1 92 ? -5.286 -7.200 -14.461 1.00 90.31 92 LEU A CA 1
ATOM 711 C C . LEU A 1 92 ? -3.968 -7.166 -15.233 1.00 90.31 92 LEU A C 1
ATOM 713 O O . LEU A 1 92 ? -3.653 -6.190 -15.906 1.00 90.31 92 LEU A O 1
ATOM 717 N N . MET A 1 93 ? -3.247 -8.287 -15.195 1.00 89.12 93 MET A N 1
ATOM 718 C CA . MET A 1 93 ? -2.083 -8.525 -16.044 1.00 89.12 93 MET A CA 1
ATOM 719 C C . MET A 1 93 ? -2.387 -9.633 -17.050 1.00 89.12 93 MET A C 1
ATOM 721 O O . MET A 1 93 ? -2.769 -10.740 -16.667 1.00 89.12 93 MET A O 1
ATOM 725 N N . HIS A 1 94 ? -2.198 -9.351 -18.335 1.00 85.75 94 HIS A N 1
ATOM 726 C CA . HIS A 1 94 ? -2.401 -10.296 -19.429 1.00 85.75 94 HIS A CA 1
ATOM 727 C C . HIS A 1 94 ? -1.580 -9.892 -20.657 1.00 85.75 94 HIS A C 1
ATOM 729 O O . HIS A 1 94 ?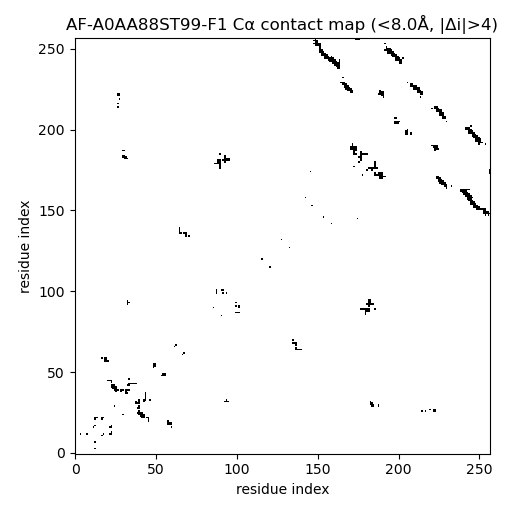 -1.161 -8.747 -20.781 1.00 85.75 94 HIS A O 1
ATOM 735 N N . ALA A 1 95 ? -1.370 -10.829 -21.584 1.00 78.19 95 ALA A N 1
ATOM 736 C CA . ALA A 1 95 ? -0.714 -10.533 -22.856 1.00 78.19 95 ALA A CA 1
ATOM 737 C C . ALA A 1 95 ? -1.574 -9.602 -23.735 1.00 78.19 95 ALA A C 1
ATOM 739 O O . ALA A 1 95 ? -2.804 -9.664 -23.691 1.00 78.19 95 ALA A O 1
ATOM 740 N N . ALA A 1 96 ? -0.920 -8.800 -24.579 1.00 69.50 96 ALA A N 1
ATOM 741 C CA . ALA A 1 96 ? -1.514 -7.716 -25.374 1.00 69.50 96 ALA A CA 1
ATOM 742 C C . ALA A 1 96 ? -2.686 -8.103 -26.302 1.00 69.50 96 ALA A C 1
ATOM 744 O O . ALA A 1 96 ? -3.432 -7.232 -26.730 1.00 69.50 96 ALA A O 1
ATOM 745 N N . ASN A 1 97 ? -2.858 -9.386 -26.628 1.00 70.88 97 ASN A N 1
ATOM 746 C CA . ASN A 1 97 ? -3.777 -9.829 -27.685 1.00 70.88 97 ASN A CA 1
ATOM 747 C C . ASN A 1 97 ? -5.176 -10.226 -27.186 1.00 70.88 97 ASN A C 1
ATOM 749 O O . ASN A 1 97 ? -5.930 -10.857 -27.926 1.00 70.88 97 ASN A O 1
ATOM 753 N N . ARG A 1 98 ? -5.511 -9.959 -25.923 1.00 74.50 98 ARG A N 1
ATOM 754 C CA . ARG A 1 98 ? -6.816 -10.301 -25.342 1.00 74.50 98 ARG A CA 1
ATOM 755 C C . ARG A 1 98 ? -7.255 -9.205 -24.397 1.00 74.50 98 ARG A C 1
ATOM 757 O O . ARG A 1 98 ? -6.451 -8.803 -23.574 1.00 74.50 98 ARG A O 1
ATOM 764 N N . ASP A 1 99 ? -8.518 -8.811 -24.455 1.00 82.75 99 ASP A N 1
ATOM 765 C CA . ASP A 1 99 ? -9.092 -7.878 -23.491 1.00 82.75 99 ASP A CA 1
ATOM 766 C C . ASP A 1 99 ? -9.825 -8.647 -22.395 1.00 82.75 99 ASP A C 1
ATOM 768 O O . ASP A 1 99 ? -10.705 -9.465 -22.670 1.00 82.75 99 ASP A O 1
ATOM 772 N N . TYR A 1 100 ? -9.479 -8.367 -21.141 1.00 88.75 100 TYR A N 1
ATOM 773 C CA . TYR A 1 100 ? -10.178 -8.900 -19.976 1.00 88.75 100 TYR A CA 1
ATOM 774 C C . TYR A 1 100 ? -10.785 -7.762 -19.161 1.00 88.75 100 TYR A C 1
ATOM 776 O O . TYR A 1 100 ? -10.230 -6.667 -19.081 1.00 88.75 100 TYR A O 1
ATOM 784 N N . ARG A 1 101 ? -11.934 -8.029 -18.536 1.00 91.31 101 ARG A N 1
ATOM 785 C CA . ARG A 1 101 ? -12.637 -7.072 -17.677 1.00 91.31 101 ARG A CA 1
ATOM 786 C C . ARG A 1 101 ? -12.876 -7.668 -16.305 1.00 91.31 101 ARG A C 1
ATOM 788 O O . ARG A 1 101 ? -13.195 -8.850 -16.189 1.00 91.31 101 ARG A O 1
ATOM 795 N N . LEU A 1 102 ? -12.749 -6.838 -15.276 1.00 91.94 102 LEU A N 1
ATOM 796 C CA . LEU A 1 102 ? -13.050 -7.222 -13.905 1.00 91.94 102 LEU A CA 1
ATOM 797 C C . LEU A 1 102 ? -14.410 -6.643 -13.501 1.00 91.94 102 LEU A C 1
ATOM 799 O O . LEU A 1 102 ? -14.593 -5.425 -13.446 1.00 91.94 102 LEU A O 1
ATOM 803 N N . HIS A 1 103 ? -15.351 -7.524 -13.168 1.00 93.38 103 HIS A N 1
ATOM 804 C CA . HIS A 1 103 ? -16.677 -7.150 -12.685 1.00 93.38 103 HIS A CA 1
ATOM 805 C C . HIS A 1 103 ? -16.810 -7.471 -11.196 1.00 93.38 103 HIS A C 1
ATOM 807 O O . HIS A 1 103 ? -16.575 -8.597 -10.767 1.00 93.38 103 HIS A O 1
ATOM 813 N N . VAL A 1 104 ? -17.194 -6.471 -10.400 1.00 94.06 104 VAL A N 1
ATOM 814 C CA . VAL A 1 104 ? -17.524 -6.670 -8.985 1.00 94.06 104 VAL A CA 1
ATOM 815 C C . VAL A 1 104 ? -18.987 -7.082 -8.906 1.00 94.06 104 VAL A C 1
ATOM 817 O O . VAL A 1 104 ? -19.866 -6.271 -9.182 1.00 94.06 104 VAL A O 1
ATOM 820 N N . LEU A 1 105 ? -19.235 -8.338 -8.542 1.00 95.75 105 LEU A N 1
ATOM 821 C CA . LEU A 1 105 ? -20.589 -8.888 -8.445 1.00 95.75 105 LEU A CA 1
ATOM 822 C C . LEU A 1 105 ? -21.284 -8.460 -7.147 1.00 95.75 105 LEU A C 1
ATOM 824 O O . LEU A 1 105 ? -22.439 -8.048 -7.151 1.00 95.75 105 LEU A O 1
ATOM 828 N N . SER A 1 106 ? -20.561 -8.526 -6.029 1.00 94.62 106 SER A N 1
ATOM 829 C CA . SER A 1 106 ? -21.060 -8.145 -4.707 1.00 94.62 106 SER A CA 1
ATOM 830 C C . SER A 1 106 ? -19.905 -7.831 -3.758 1.00 94.62 106 SER A C 1
ATOM 832 O O . SER A 1 106 ? -18.782 -8.283 -3.977 1.00 94.62 106 SER A O 1
ATOM 834 N N . GLY A 1 107 ? -20.185 -7.099 -2.681 1.00 93.62 107 GLY A N 1
ATOM 835 C CA . GLY A 1 107 ? -19.238 -6.858 -1.595 1.00 93.62 107 GLY A CA 1
ATOM 836 C C . GLY A 1 107 ? -19.939 -6.876 -0.241 1.00 93.62 107 GLY A C 1
ATOM 837 O O . GLY A 1 107 ? -21.127 -6.577 -0.140 1.00 93.62 107 GLY A O 1
ATOM 838 N N . SER A 1 108 ? -19.210 -7.237 0.811 1.00 94.25 108 SER A N 1
ATOM 839 C CA . SER A 1 108 ? -19.694 -7.209 2.194 1.00 94.25 108 SER A CA 1
ATOM 840 C C . SER A 1 108 ? -18.604 -6.665 3.109 1.00 94.25 108 SER A C 1
ATOM 842 O O . SER A 1 108 ? -17.427 -6.968 2.921 1.00 94.25 108 SER A O 1
ATOM 844 N N . LEU A 1 109 ? -18.994 -5.854 4.094 1.00 92.44 109 LEU A N 1
ATOM 845 C CA . LEU A 1 109 ? -18.091 -5.307 5.103 1.00 92.44 109 LEU A CA 1
ATOM 846 C C . LEU A 1 109 ? -18.381 -5.970 6.449 1.00 92.44 109 LEU A C 1
ATOM 848 O O . LEU A 1 109 ? -19.454 -5.789 7.021 1.00 92.44 109 LEU A O 1
ATOM 852 N N . PHE A 1 110 ? -17.403 -6.705 6.968 1.00 92.50 110 PHE A N 1
ATOM 853 C CA . PHE A 1 110 ? -17.475 -7.293 8.300 1.00 92.50 110 PHE A CA 1
ATOM 854 C C . PHE A 1 110 ? -16.889 -6.314 9.317 1.00 92.50 110 PHE A C 1
ATOM 856 O O . PHE A 1 110 ? -15.739 -5.897 9.195 1.00 92.50 110 PHE A O 1
ATOM 863 N N . VAL A 1 111 ? -17.678 -5.946 10.328 1.00 89.81 111 VAL A N 1
ATOM 864 C CA . VAL A 1 111 ? -17.270 -4.998 11.373 1.00 89.81 111 VAL A CA 1
ATOM 865 C C . VAL A 1 111 ? -17.341 -5.675 12.734 1.00 89.81 111 VAL A C 1
ATOM 867 O O . VAL A 1 111 ? -18.344 -6.295 13.088 1.00 89.81 111 VAL A O 1
ATOM 870 N N . LYS A 1 112 ? -16.282 -5.523 13.533 1.00 89.69 112 LYS A N 1
ATOM 871 C CA . LYS A 1 112 ? -16.262 -5.996 14.918 1.00 89.69 112 LYS A CA 1
ATOM 872 C C . LYS A 1 112 ? -17.050 -5.035 15.809 1.00 89.69 112 LYS A C 1
ATOM 874 O O . LYS A 1 112 ? -16.626 -3.905 16.035 1.00 89.69 112 LYS A O 1
ATOM 879 N N . LYS A 1 113 ? -18.168 -5.506 16.362 1.00 90.81 113 LYS A N 1
ATOM 880 C CA . LYS A 1 113 ? -18.956 -4.792 17.378 1.00 90.81 113 LYS A CA 1
ATOM 881 C C . LYS A 1 113 ? -18.663 -5.366 18.762 1.00 90.81 113 LYS A C 1
ATOM 883 O O . LYS A 1 113 ? -18.665 -6.581 18.937 1.00 90.81 113 LYS A O 1
ATOM 888 N N . VAL A 1 114 ? -18.432 -4.496 19.744 1.00 91.69 114 VAL A N 1
ATOM 889 C CA . VAL A 1 114 ? -18.185 -4.890 21.139 1.00 91.69 114 VAL A CA 1
ATOM 890 C C . VAL A 1 114 ? -19.337 -4.415 22.012 1.00 91.69 114 VAL A C 1
ATOM 892 O O . VAL A 1 114 ? -19.708 -3.242 21.989 1.00 91.69 114 VAL A O 1
ATOM 895 N N . THR A 1 115 ? -19.898 -5.332 22.795 1.00 92.56 115 THR A N 1
ATOM 896 C CA . THR A 1 115 ? -20.943 -5.024 23.773 1.00 92.56 115 THR A CA 1
ATOM 897 C C . THR A 1 115 ? -20.293 -4.713 25.116 1.00 92.56 115 THR A C 1
ATOM 899 O O . THR A 1 115 ? -19.540 -5.523 25.646 1.00 92.56 115 THR A O 1
ATOM 902 N N . VAL A 1 116 ? -20.585 -3.535 25.668 1.00 90.38 116 VAL A N 1
ATOM 903 C CA . VAL A 1 116 ? -20.065 -3.074 26.966 1.00 90.38 116 VAL A CA 1
ATOM 904 C C . VAL A 1 116 ? -21.157 -3.091 28.035 1.00 90.38 116 VAL A C 1
ATOM 906 O O . VAL A 1 116 ? -22.327 -2.839 27.739 1.00 90.38 116 VAL A O 1
ATOM 909 N N . ALA A 1 117 ? -20.773 -3.355 29.286 1.00 95.06 117 ALA A N 1
ATOM 910 C CA . ALA A 1 117 ? -21.687 -3.325 30.426 1.00 95.06 117 ALA A CA 1
ATOM 911 C C . ALA A 1 117 ? -22.307 -1.928 30.630 1.00 95.06 117 ALA A C 1
ATOM 913 O O . ALA A 1 117 ? -21.677 -0.902 30.357 1.00 95.06 117 ALA A O 1
ATOM 914 N N . ALA A 1 118 ? -23.532 -1.879 31.161 1.00 93.19 118 ALA A N 1
ATOM 915 C CA . ALA A 1 118 ? -24.287 -0.632 31.311 1.00 93.19 118 ALA A CA 1
ATOM 916 C C . ALA A 1 118 ? -23.559 0.418 32.174 1.00 93.19 118 ALA A C 1
ATOM 918 O O . ALA A 1 118 ? -23.497 1.583 31.784 1.00 93.19 118 ALA A O 1
ATOM 919 N N . ALA A 1 119 ? -22.941 0.002 33.286 1.00 95.00 119 ALA A N 1
ATOM 920 C CA . ALA A 1 119 ? -22.180 0.895 34.166 1.00 95.00 119 ALA A CA 1
ATOM 921 C C . ALA A 1 119 ? -20.993 1.563 33.444 1.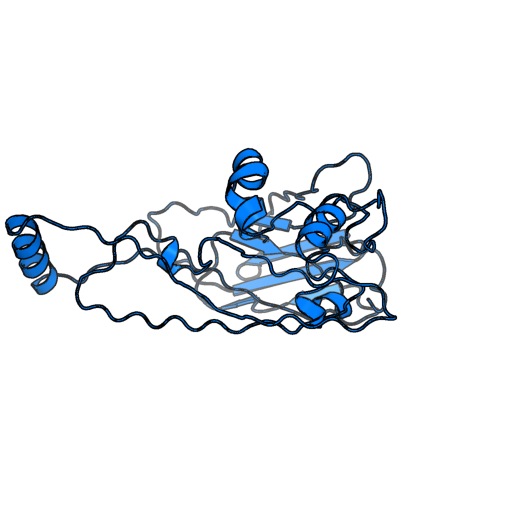00 95.00 119 ALA A C 1
ATOM 923 O O . ALA A 1 119 ? -20.775 2.767 33.575 1.00 95.00 119 ALA A O 1
ATOM 924 N N . VAL A 1 120 ? -20.274 0.807 32.607 1.00 92.50 120 VAL A N 1
ATOM 925 C CA . VAL A 1 120 ? -19.152 1.324 31.805 1.00 92.50 120 VAL A CA 1
ATOM 926 C C . VAL A 1 120 ? -19.646 2.343 30.777 1.00 92.50 120 VAL A C 1
ATOM 928 O O . VAL A 1 120 ? -19.022 3.385 30.585 1.00 92.50 120 VAL A O 1
ATOM 931 N N . ARG A 1 121 ? -20.803 2.087 30.154 1.00 90.31 121 ARG A N 1
ATOM 932 C CA . ARG A 1 121 ? -21.412 3.004 29.182 1.00 90.31 121 ARG A CA 1
ATOM 933 C C . ARG A 1 121 ? -21.780 4.353 29.810 1.00 90.31 121 ARG A C 1
ATOM 935 O O . ARG A 1 121 ? -21.497 5.379 29.198 1.00 90.31 121 ARG A O 1
ATOM 942 N N . ILE A 1 122 ? -22.336 4.350 31.026 1.00 92.75 122 ILE A N 1
ATOM 943 C CA . ILE A 1 122 ? -22.640 5.574 31.794 1.00 92.75 122 ILE A CA 1
ATOM 944 C C . ILE A 1 122 ? -21.348 6.332 32.134 1.00 92.75 122 ILE A C 1
ATOM 946 O O . ILE A 1 122 ? -21.271 7.552 31.970 1.00 92.75 122 ILE A O 1
ATOM 950 N N . GLY A 1 123 ? -20.306 5.604 32.551 1.00 93.19 123 GLY A N 1
ATOM 951 C CA . GLY A 1 123 ? -18.985 6.178 32.809 1.00 93.19 123 GLY A CA 1
ATOM 952 C C . GLY A 1 123 ? -18.392 6.863 31.574 1.00 93.19 123 GLY A C 1
ATOM 953 O O . GLY A 1 123 ? -17.928 8.001 31.664 1.00 93.19 123 GLY A O 1
ATOM 954 N N . TYR A 1 124 ? -18.463 6.220 30.403 1.00 91.88 124 TYR A N 1
ATOM 955 C CA . TYR A 1 124 ? -18.012 6.827 29.150 1.00 91.88 124 TYR A CA 1
ATOM 956 C C . TYR A 1 124 ? -18.843 8.044 28.750 1.00 91.88 124 TYR A C 1
ATOM 958 O O . TYR A 1 124 ? -18.246 9.054 28.391 1.00 91.88 124 TYR A O 1
ATOM 966 N N . SER A 1 125 ? -20.178 8.012 28.861 1.00 89.62 125 SER A N 1
ATOM 967 C CA . SER A 1 125 ? -20.990 9.201 28.568 1.00 89.62 125 SER A CA 1
ATOM 968 C C . SER A 1 125 ? -20.620 10.374 29.478 1.00 89.62 125 SER A C 1
ATOM 970 O O . SER A 1 125 ? -20.408 11.477 28.985 1.00 89.62 125 SER A O 1
ATOM 972 N N . ALA A 1 126 ? -20.429 10.135 30.782 1.00 93.62 126 ALA A N 1
ATOM 973 C CA . ALA A 1 126 ? -20.016 11.173 31.728 1.00 93.62 126 ALA A CA 1
ATOM 974 C C . ALA A 1 126 ? -18.613 11.730 31.418 1.00 93.62 126 ALA A C 1
ATOM 976 O O . ALA A 1 126 ? -18.372 12.929 31.552 1.00 93.62 126 ALA A O 1
ATOM 977 N N . ALA A 1 127 ? -17.683 10.874 30.984 1.00 93.81 127 ALA A N 1
ATOM 978 C CA . ALA A 1 127 ? -16.349 11.295 30.572 1.00 93.81 127 ALA A CA 1
ATOM 979 C C . ALA A 1 127 ? -16.369 12.112 29.269 1.00 93.81 127 ALA A C 1
ATOM 981 O O . ALA A 1 127 ? -15.618 13.081 29.162 1.00 93.81 127 ALA A O 1
ATOM 982 N N . LEU A 1 128 ? -17.234 11.759 28.312 1.00 92.88 128 LEU A N 1
ATOM 983 C CA . LEU A 1 128 ? -17.365 12.455 27.027 1.00 92.88 128 LEU A CA 1
ATOM 984 C C . LEU A 1 128 ? -17.961 13.861 27.162 1.00 92.88 128 LEU A C 1
ATOM 986 O O . LEU A 1 128 ? -17.618 14.728 26.366 1.00 92.88 128 LEU A O 1
ATOM 990 N N . TYR A 1 129 ? -18.757 14.130 28.205 1.00 93.44 129 TYR A N 1
ATOM 991 C CA . TYR A 1 129 ? -19.167 15.501 28.548 1.00 93.44 129 TYR A CA 1
ATOM 992 C C . TYR A 1 129 ? -18.000 16.386 29.008 1.00 93.44 129 TYR A C 1
ATOM 994 O O . TYR A 1 129 ? -18.081 17.606 28.906 1.00 93.44 129 TYR A O 1
ATOM 1002 N N . LYS A 1 130 ? -16.924 15.791 29.539 1.00 95.75 130 LYS A N 1
ATOM 1003 C CA . LYS A 1 130 ? -15.764 16.527 30.070 1.00 95.75 130 LYS A CA 1
ATOM 1004 C C . LYS A 1 130 ? -14.627 16.653 29.061 1.00 95.75 130 LYS A C 1
ATOM 1006 O O . LYS A 1 130 ? -13.881 17.625 29.107 1.00 95.75 130 LYS A O 1
ATOM 1011 N N . ARG A 1 131 ? -14.436 15.646 28.204 1.00 94.31 131 ARG A N 1
ATOM 1012 C CA . ARG A 1 131 ? -13.325 15.589 27.247 1.00 94.31 131 ARG A CA 1
ATOM 1013 C C . ARG A 1 131 ? -13.692 14.813 25.989 1.00 94.31 131 ARG A C 1
ATOM 1015 O O . ARG A 1 131 ? -14.380 13.799 26.049 1.00 94.31 131 ARG A O 1
ATOM 1022 N N . ASN A 1 132 ? -13.115 15.228 24.869 1.00 92.19 132 ASN A N 1
ATOM 1023 C CA . ASN A 1 132 ? -13.279 14.536 23.596 1.00 92.19 132 ASN A CA 1
ATOM 1024 C C . ASN A 1 132 ? -12.558 13.181 23.596 1.00 92.19 132 ASN A C 1
ATOM 1026 O O . ASN A 1 132 ? -11.478 13.027 24.178 1.00 92.19 132 ASN A O 1
ATOM 1030 N N . ALA A 1 133 ? -13.124 12.205 22.886 1.00 91.00 133 ALA A N 1
ATOM 1031 C CA . ALA A 1 133 ? -12.399 10.989 22.547 1.00 91.00 133 ALA A CA 1
ATOM 1032 C C . ALA A 1 133 ? -11.313 11.306 21.515 1.00 91.00 133 ALA A C 1
ATOM 1034 O O . ALA A 1 133 ? -11.580 11.873 20.458 1.00 91.00 133 ALA A O 1
ATOM 1035 N N . LEU A 1 134 ? -10.079 10.930 21.833 1.00 91.44 134 LEU A N 1
ATOM 1036 C CA . LEU A 1 134 ? -8.946 11.073 20.928 1.00 91.44 134 LEU A CA 1
ATOM 1037 C C . LEU A 1 134 ? -8.721 9.753 20.192 1.00 91.44 134 LEU A C 1
ATOM 1039 O O . LEU A 1 134 ? -8.753 8.690 20.810 1.00 91.44 134 LEU A O 1
ATOM 1043 N N . TYR A 1 135 ? -8.446 9.818 18.896 1.00 91.12 135 TYR A N 1
ATOM 1044 C CA . TYR A 1 135 ? -8.074 8.665 18.080 1.00 91.12 135 TYR A CA 1
ATOM 1045 C C . TYR A 1 135 ? -6.673 8.917 17.518 1.00 91.12 135 TYR A C 1
ATOM 1047 O O . TYR A 1 135 ? -6.521 9.791 16.664 1.00 91.12 135 TYR A O 1
ATOM 1055 N N . PRO A 1 136 ? -5.628 8.242 18.031 1.00 87.25 136 PRO A N 1
ATOM 1056 C CA . PRO A 1 136 ? -4.289 8.387 17.484 1.00 87.25 136 PRO A CA 1
ATOM 1057 C C . PRO A 1 136 ? -4.256 7.738 16.099 1.00 87.25 136 PRO A C 1
ATOM 1059 O O . PRO A 1 136 ? -4.520 6.544 15.966 1.00 87.25 136 PRO A O 1
ATOM 1062 N N . LEU A 1 137 ? -3.956 8.540 15.078 1.00 86.44 137 LEU A N 1
ATOM 1063 C CA . LEU A 1 137 ? -3.871 8.096 13.690 1.00 86.44 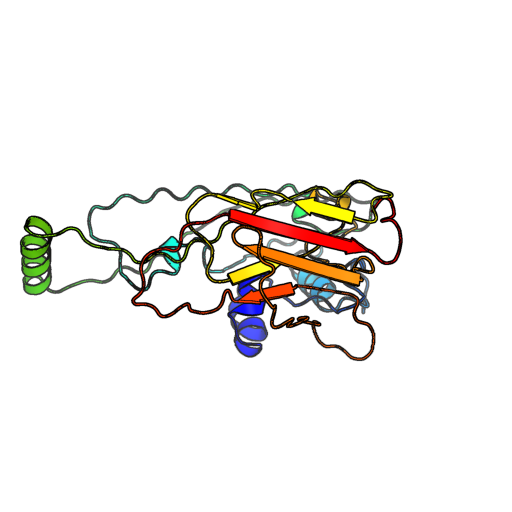137 LEU A CA 1
ATOM 1064 C C . LEU A 1 137 ? -2.450 8.276 13.171 1.00 86.44 137 LEU A C 1
ATOM 1066 O O . LEU A 1 137 ? -1.915 9.388 13.178 1.00 86.44 137 LEU A O 1
ATOM 1070 N N . SER A 1 138 ? -1.878 7.190 12.664 1.00 81.62 138 SER A N 1
ATOM 1071 C CA . SER A 1 138 ? -0.683 7.229 11.827 1.00 81.62 138 SER A CA 1
ATOM 1072 C C . SER A 1 138 ? -1.134 7.451 10.393 1.00 81.62 138 SER A C 1
ATOM 1074 O O . SER A 1 138 ? -1.725 6.557 9.799 1.00 81.62 138 SER A O 1
ATOM 1076 N N . ARG A 1 139 ? -0.909 8.655 9.857 1.00 83.50 139 ARG A N 1
ATOM 1077 C CA . ARG A 1 139 ? -1.352 8.984 8.499 1.00 83.50 139 ARG A CA 1
ATOM 1078 C C . ARG A 1 139 ? -0.312 8.630 7.453 1.00 83.50 139 ARG A C 1
ATOM 1080 O O . ARG A 1 139 ? 0.847 9.031 7.585 1.00 83.50 139 ARG A O 1
ATOM 1087 N N . ILE A 1 140 ? -0.746 7.971 6.385 1.00 84.25 140 ILE A N 1
ATOM 1088 C CA . ILE A 1 140 ? 0.069 7.742 5.190 1.00 84.25 140 ILE A CA 1
ATOM 1089 C C . ILE A 1 140 ? -0.232 8.854 4.179 1.00 84.25 140 ILE A C 1
ATOM 1091 O O . ILE A 1 140 ? -1.384 9.149 3.876 1.00 84.25 140 ILE A O 1
ATOM 1095 N N . ASN A 1 141 ? 0.810 9.493 3.645 1.00 86.38 141 ASN A N 1
ATOM 1096 C CA . ASN A 1 141 ? 0.675 10.519 2.612 1.00 86.38 141 ASN A CA 1
ATOM 1097 C C . ASN A 1 141 ? 1.452 10.091 1.364 1.00 86.38 141 ASN A C 1
ATOM 1099 O O . ASN A 1 141 ? 2.683 10.053 1.376 1.00 86.38 141 ASN A O 1
ATOM 1103 N N . LEU A 1 142 ? 0.717 9.747 0.304 1.00 87.31 142 LEU A N 1
ATOM 1104 C CA . LEU A 1 142 ? 1.278 9.364 -0.986 1.00 87.31 142 LEU A CA 1
ATOM 1105 C C . LEU A 1 142 ? 1.508 10.613 -1.841 1.00 87.31 142 LEU A C 1
ATOM 1107 O O . LEU A 1 142 ? 0.575 11.368 -2.116 1.00 87.31 142 LEU A O 1
ATOM 1111 N N . LYS A 1 143 ? 2.737 10.784 -2.327 1.00 89.81 143 LYS A N 1
ATOM 1112 C CA . LYS A 1 143 ? 3.075 11.792 -3.332 1.00 89.81 143 LYS A CA 1
ATOM 1113 C C . LYS A 1 143 ? 3.700 11.113 -4.537 1.00 89.81 143 LYS A C 1
ATOM 1115 O O . LYS A 1 143 ? 4.628 10.327 -4.383 1.00 89.81 143 LYS A O 1
ATOM 1120 N N . THR A 1 144 ? 3.180 11.432 -5.716 1.00 90.12 144 THR A N 1
ATOM 1121 C CA . THR A 1 144 ? 3.644 10.874 -6.989 1.00 90.12 144 THR A CA 1
ATOM 1122 C C . THR A 1 144 ? 4.261 11.988 -7.819 1.00 90.12 144 THR A C 1
ATOM 1124 O O . THR A 1 144 ? 3.694 13.077 -7.898 1.00 90.12 144 THR A O 1
ATOM 1127 N N . PHE A 1 145 ? 5.403 11.708 -8.444 1.00 90.25 145 PHE A N 1
ATOM 1128 C CA . PHE A 1 145 ? 6.110 12.636 -9.322 1.00 90.25 145 PHE A CA 1
ATOM 1129 C C . PHE A 1 145 ? 6.487 11.924 -10.612 1.00 90.25 145 PHE A C 1
ATOM 1131 O O . PHE A 1 145 ? 6.834 10.743 -10.593 1.00 90.25 145 PHE A O 1
ATOM 1138 N N . PHE A 1 146 ? 6.443 12.653 -11.722 1.00 89.81 146 PHE A N 1
ATOM 1139 C CA . PHE A 1 146 ? 6.907 12.160 -13.011 1.00 89.81 146 PHE A CA 1
ATOM 1140 C C . PHE A 1 146 ? 8.320 12.666 -13.256 1.00 89.81 146 PHE A C 1
ATOM 1142 O O . PHE A 1 146 ? 8.577 13.865 -13.147 1.00 89.81 146 PHE A O 1
ATOM 1149 N N . ILE A 1 147 ? 9.227 11.753 -13.594 1.00 90.75 147 ILE A N 1
ATOM 1150 C CA . ILE A 1 147 ? 10.591 12.104 -13.981 1.00 90.75 147 ILE A CA 1
ATOM 1151 C C . ILE A 1 147 ? 10.662 12.028 -15.509 1.00 90.75 147 ILE A C 1
ATOM 1153 O O . ILE A 1 147 ? 10.438 10.948 -16.060 1.00 90.75 147 ILE A O 1
ATOM 1157 N N . PRO A 1 148 ? 10.932 13.141 -16.215 1.00 89.62 148 PRO A N 1
ATOM 1158 C CA . PRO A 1 148 ? 11.000 13.134 -17.671 1.00 89.62 148 PRO A CA 1
ATOM 1159 C C . PRO A 1 148 ? 12.116 12.226 -18.192 1.00 89.62 148 PRO A C 1
ATOM 1161 O O . PRO A 1 148 ? 13.179 12.108 -17.571 1.00 89.62 148 PRO A O 1
ATOM 1164 N N . ALA A 1 149 ? 11.912 11.658 -19.381 1.00 88.75 149 ALA A N 1
ATOM 1165 C CA . ALA A 1 149 ? 12.967 10.943 -20.090 1.00 88.75 149 ALA A CA 1
ATOM 1166 C C . ALA A 1 149 ? 14.183 11.855 -20.328 1.00 88.75 149 ALA A C 1
ATOM 1168 O O . ALA A 1 149 ? 14.064 13.077 -20.401 1.00 88.75 149 ALA A O 1
ATOM 1169 N N . ASN A 1 150 ? 15.360 11.248 -20.445 1.00 89.00 150 ASN A N 1
ATOM 1170 C CA . ASN A 1 150 ? 16.667 11.895 -20.556 1.00 89.00 150 ASN A CA 1
ATOM 1171 C C . ASN A 1 150 ? 17.093 12.728 -19.334 1.00 89.00 150 ASN A C 1
ATOM 1173 O O . ASN A 1 150 ? 18.158 13.347 -19.358 1.00 89.00 150 ASN A O 1
ATOM 1177 N N . SER A 1 151 ? 16.334 12.705 -18.234 1.00 89.88 151 SER A N 1
ATOM 1178 C CA . SER A 1 151 ? 16.764 13.322 -16.980 1.00 89.88 151 SER A CA 1
ATOM 1179 C C . SER A 1 151 ? 17.831 12.465 -16.304 1.00 89.88 151 SER A C 1
ATOM 1181 O O . SER A 1 151 ? 17.668 11.255 -16.151 1.00 89.88 151 SER A O 1
ATOM 1183 N N . ARG A 1 152 ? 18.918 13.103 -15.859 1.00 89.00 152 ARG A N 1
ATOM 1184 C CA . ARG A 1 152 ? 19.904 12.509 -14.937 1.00 89.00 152 ARG A CA 1
ATOM 1185 C C . ARG A 1 152 ? 19.715 12.954 -13.499 1.00 89.00 152 ARG A C 1
ATOM 1187 O O . ARG A 1 152 ? 20.167 12.267 -12.595 1.00 89.00 152 ARG A O 1
ATOM 1194 N N . ILE A 1 153 ? 19.088 14.106 -13.291 1.00 89.44 153 ILE A N 1
ATOM 1195 C CA . ILE A 1 153 ? 18.888 14.709 -11.978 1.00 89.44 153 ILE A CA 1
ATOM 1196 C C . ILE A 1 153 ? 17.407 15.029 -11.844 1.00 89.44 153 ILE A C 1
ATOM 1198 O O . ILE A 1 153 ? 16.816 15.624 -12.741 1.00 89.44 153 ILE A O 1
ATOM 1202 N N . CYS A 1 154 ? 16.822 14.644 -10.718 1.00 90.38 154 CYS A N 1
ATOM 1203 C CA . CYS A 1 154 ? 15.468 15.009 -10.342 1.00 90.38 154 CYS A CA 1
ATOM 1204 C C . CYS A 1 154 ? 15.508 15.605 -8.941 1.00 90.38 154 CYS A C 1
ATOM 1206 O O . CYS A 1 154 ? 15.953 14.957 -7.996 1.00 90.38 154 CYS A O 1
ATOM 1208 N N . THR A 1 155 ? 15.042 16.842 -8.808 1.00 91.44 155 THR A N 1
ATOM 1209 C CA . THR A 1 155 ? 14.905 17.510 -7.515 1.00 91.44 155 THR A CA 1
ATOM 1210 C C . THR A 1 155 ? 13.445 17.849 -7.297 1.00 91.44 155 THR A C 1
ATOM 1212 O O . THR A 1 155 ? 12.844 18.542 -8.112 1.00 91.44 155 THR A O 1
ATOM 1215 N N . GLN A 1 156 ? 12.894 17.378 -6.184 1.00 92.12 156 GLN A N 1
ATOM 1216 C CA . GLN A 1 156 ? 11.569 17.754 -5.731 1.00 92.12 156 GLN A CA 1
ATOM 1217 C C . GLN A 1 156 ? 11.696 18.629 -4.490 1.00 92.12 156 GLN A C 1
ATOM 1219 O O . GLN A 1 156 ? 11.969 18.148 -3.387 1.00 92.12 156 GLN A O 1
ATOM 1224 N N . GLU A 1 157 ? 11.478 19.922 -4.689 1.00 89.31 157 GLU A N 1
ATOM 1225 C CA . GLU A 1 157 ? 11.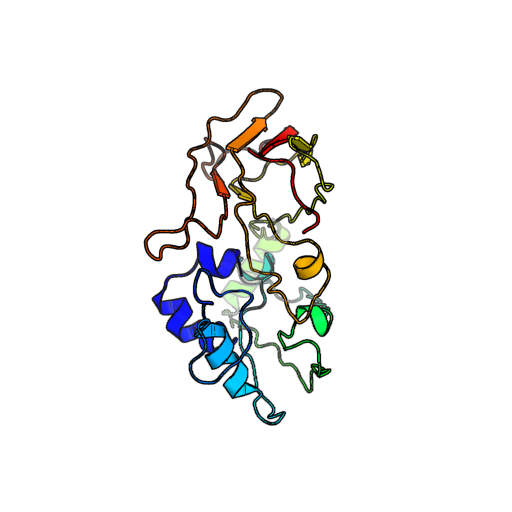364 20.886 -3.603 1.00 89.31 157 GLU A CA 1
ATOM 1226 C C . GLU A 1 157 ? 10.029 20.728 -2.878 1.00 89.31 157 GLU A C 1
ATOM 1228 O O . GLU A 1 157 ? 9.034 20.273 -3.456 1.00 89.31 157 GLU A O 1
ATOM 1233 N N . ASN A 1 158 ? 10.001 21.142 -1.609 1.00 86.19 158 ASN A N 1
ATOM 1234 C CA . ASN A 1 158 ? 8.775 21.221 -0.812 1.00 86.19 158 ASN A CA 1
ATOM 1235 C C . ASN A 1 158 ? 7.958 19.915 -0.815 1.00 86.19 158 ASN A C 1
ATOM 1237 O O . ASN A 1 158 ? 6.724 19.932 -0.825 1.00 86.19 158 ASN A O 1
ATOM 1241 N N . LEU A 1 159 ? 8.652 18.771 -0.788 1.00 85.69 159 LEU A N 1
ATOM 1242 C CA . LEU A 1 159 ? 8.063 17.436 -0.745 1.00 85.69 159 LEU A CA 1
ATOM 1243 C C . LEU A 1 159 ? 7.008 17.358 0.362 1.00 85.69 159 LEU A C 1
ATOM 1245 O O . LEU A 1 159 ? 5.902 16.886 0.125 1.00 85.69 159 LEU A O 1
ATOM 1249 N N . PHE A 1 160 ? 7.309 17.911 1.536 1.00 85.31 160 PHE A N 1
ATOM 1250 C CA . PHE A 1 160 ? 6.344 18.150 2.604 1.00 85.31 160 PHE A CA 1
ATOM 1251 C C . PHE A 1 160 ? 6.475 19.587 3.101 1.00 85.31 160 PHE A C 1
ATOM 1253 O O . PHE A 1 160 ? 7.590 20.081 3.263 1.00 85.31 160 PHE A O 1
ATOM 1260 N N . LEU A 1 161 ? 5.331 20.231 3.335 1.00 81.69 161 LEU A N 1
ATOM 1261 C CA . LEU A 1 161 ? 5.216 21.561 3.923 1.00 81.69 161 LEU A CA 1
ATOM 1262 C C . LEU A 1 161 ? 4.475 21.422 5.253 1.00 81.69 161 LEU A C 1
ATOM 1264 O O . LEU A 1 161 ? 3.341 20.944 5.282 1.00 81.69 161 LEU A O 1
ATOM 1268 N N . GLY A 1 162 ? 5.116 21.809 6.354 1.00 83.25 162 GLY A N 1
ATOM 1269 C CA . GLY A 1 162 ? 4.542 21.662 7.689 1.00 83.25 162 GLY A CA 1
ATOM 1270 C C . GLY A 1 162 ? 4.915 20.320 8.303 1.00 83.25 162 GLY A C 1
ATOM 1271 O O . GLY A 1 162 ? 6.100 20.047 8.477 1.00 83.25 162 GLY A O 1
ATOM 1272 N N . THR A 1 163 ? 3.929 19.505 8.681 1.00 82.31 163 THR A N 1
ATOM 1273 C CA . THR A 1 163 ? 4.158 18.278 9.460 1.00 82.31 163 THR A CA 1
ATOM 1274 C C . THR A 1 163 ? 5.028 17.276 8.703 1.00 82.31 163 THR A C 1
ATOM 1276 O O . THR A 1 163 ? 4.642 16.795 7.635 1.00 82.31 163 THR A O 1
ATOM 1279 N N . LEU A 1 164 ? 6.188 16.947 9.266 1.00 84.44 164 LEU A N 1
ATOM 1280 C CA . LEU A 1 164 ? 7.125 16.005 8.669 1.00 84.44 164 LEU A CA 1
ATOM 1281 C C . LEU A 1 164 ? 6.739 14.556 8.992 1.00 84.44 164 LEU A C 1
ATOM 1283 O O . LEU A 1 164 ? 6.368 14.266 10.133 1.00 84.44 164 LEU A O 1
ATOM 1287 N N . PRO A 1 165 ? 6.848 13.633 8.022 1.00 85.75 165 PRO A N 1
ATOM 1288 C CA . PRO A 1 165 ? 6.589 12.223 8.269 1.00 85.75 165 PRO A CA 1
ATOM 1289 C C . PRO A 1 165 ? 7.691 11.605 9.138 1.00 85.75 165 PRO A C 1
ATOM 1291 O O . PRO A 1 165 ? 8.849 12.007 9.081 1.00 85.75 165 PRO A O 1
ATOM 1294 N N . ASN A 1 166 ? 7.352 10.572 9.909 1.00 80.06 166 ASN A N 1
ATOM 1295 C CA . ASN A 1 166 ? 8.345 9.816 10.685 1.00 80.06 166 ASN A CA 1
ATOM 1296 C C . ASN A 1 166 ? 9.236 8.950 9.782 1.00 80.06 166 ASN A C 1
ATOM 1298 O O . ASN A 1 166 ? 10.429 8.770 10.053 1.00 80.06 166 ASN A O 1
ATOM 1302 N N . PHE A 1 167 ? 8.638 8.438 8.705 1.00 80.50 167 PHE A N 1
ATOM 1303 C CA . PHE A 1 167 ? 9.264 7.545 7.745 1.00 80.50 167 PHE A CA 1
ATOM 1304 C C . PHE A 1 167 ? 8.901 7.953 6.321 1.00 80.50 167 PHE A C 1
ATOM 1306 O O . PHE A 1 167 ? 7.779 8.389 6.067 1.00 80.50 167 PHE A O 1
ATOM 1313 N N . ILE A 1 168 ? 9.844 7.800 5.398 1.00 82.69 168 ILE A N 1
ATOM 1314 C CA . ILE A 1 168 ? 9.629 8.040 3.970 1.00 82.69 168 ILE A CA 1
ATOM 1315 C C . ILE A 1 168 ? 9.973 6.754 3.238 1.00 82.69 168 ILE A C 1
ATOM 1317 O O . ILE A 1 168 ? 11.051 6.199 3.441 1.00 82.69 168 ILE A O 1
ATOM 1321 N N . VAL A 1 169 ? 9.055 6.302 2.392 1.00 84.31 169 VAL A N 1
ATOM 1322 C CA . VAL A 1 169 ? 9.270 5.180 1.484 1.00 84.31 169 VAL A CA 1
ATOM 1323 C C . VAL A 1 169 ? 9.246 5.718 0.063 1.00 84.31 169 VAL A C 1
ATOM 1325 O O . VAL A 1 169 ? 8.288 6.383 -0.325 1.00 84.31 169 VAL A O 1
ATOM 1328 N N . LEU A 1 170 ? 10.302 5.447 -0.698 1.00 85.44 170 LEU A N 1
ATOM 1329 C CA . LEU A 1 170 ? 10.423 5.829 -2.099 1.00 85.44 170 LEU A CA 1
ATOM 1330 C C . LEU A 1 170 ? 10.470 4.576 -2.968 1.00 85.44 170 LEU A C 1
ATOM 1332 O O . LEU A 1 170 ? 11.241 3.660 -2.690 1.00 85.44 170 LEU A O 1
ATOM 1336 N N . GLY A 1 171 ? 9.666 4.560 -4.028 1.00 87.19 171 GLY A N 1
ATOM 1337 C CA . GLY A 1 171 ? 9.699 3.543 -5.073 1.00 87.19 171 GLY A CA 1
ATOM 1338 C C . GLY A 1 171 ? 9.648 4.214 -6.441 1.00 87.19 171 GLY A C 1
ATOM 1339 O O . GLY A 1 171 ? 8.923 5.194 -6.621 1.00 87.19 171 GLY A O 1
ATOM 1340 N N . LEU A 1 172 ? 10.432 3.704 -7.386 1.00 87.62 172 LEU A N 1
ATOM 1341 C CA . LEU A 1 172 ? 10.399 4.122 -8.786 1.00 87.62 172 LEU A CA 1
ATOM 1342 C C . LEU A 1 172 ? 9.679 3.041 -9.585 1.00 87.62 172 LEU A C 1
ATOM 1344 O O . LEU A 1 172 ? 9.942 1.862 -9.395 1.00 87.62 172 LEU A O 1
ATOM 1348 N N . VAL A 1 173 ? 8.769 3.432 -10.466 1.00 89.38 173 VAL A N 1
ATOM 1349 C CA . VAL A 1 173 ? 7.979 2.509 -11.287 1.00 89.38 173 VAL A CA 1
ATOM 1350 C C . VAL A 1 173 ? 7.908 3.047 -12.711 1.00 89.38 173 VAL A C 1
ATOM 1352 O O . VAL A 1 173 ? 7.958 4.259 -12.926 1.00 89.38 173 VAL A O 1
ATOM 1355 N N . ASN A 1 174 ? 7.800 2.147 -13.685 1.00 90.06 174 ASN A N 1
ATOM 1356 C CA . ASN A 1 174 ? 7.569 2.506 -15.079 1.00 90.06 174 ASN A CA 1
ATOM 1357 C C . ASN A 1 174 ? 6.258 3.318 -15.227 1.00 90.06 174 ASN A C 1
ATOM 1359 O O . ASN A 1 174 ? 5.228 2.960 -14.644 1.00 90.06 174 ASN A O 1
ATOM 1363 N N . HIS A 1 175 ? 6.270 4.395 -16.022 1.00 90.69 175 HIS A N 1
ATOM 1364 C CA . HIS A 1 175 ? 5.112 5.282 -16.165 1.00 90.69 175 HIS A CA 1
ATOM 1365 C C . HIS A 1 175 ? 3.898 4.582 -16.794 1.00 90.69 175 HIS A C 1
ATOM 1367 O O . HIS A 1 175 ? 2.761 4.786 -16.357 1.00 90.69 175 HIS A O 1
ATOM 1373 N N . LYS A 1 176 ? 4.127 3.728 -17.797 1.00 90.44 176 LYS A N 1
ATOM 1374 C CA . LYS A 1 176 ? 3.072 2.936 -18.445 1.00 90.44 176 LYS A CA 1
ATOM 1375 C C . LYS A 1 176 ? 2.465 1.923 -17.481 1.00 90.44 176 LYS A C 1
ATOM 1377 O O . LYS A 1 176 ? 1.256 1.727 -17.491 1.00 90.44 176 LYS A O 1
ATOM 1382 N N . ALA A 1 177 ? 3.282 1.309 -16.626 1.00 90.75 177 ALA A N 1
ATOM 1383 C CA . ALA A 1 177 ? 2.784 0.407 -15.590 1.00 90.75 177 ALA A CA 1
ATOM 1384 C C . ALA A 1 177 ? 1.897 1.165 -14.587 1.00 90.75 177 ALA A C 1
ATOM 1386 O O . ALA A 1 177 ? 0.777 0.746 -14.312 1.00 90.75 177 ALA A O 1
ATOM 1387 N N . PHE A 1 178 ? 2.354 2.332 -14.116 1.00 89.94 178 PHE A N 1
ATOM 1388 C CA . PHE A 1 178 ? 1.616 3.167 -13.164 1.00 89.94 178 PHE A CA 1
ATOM 1389 C C . PHE A 1 178 ? 0.275 3.685 -13.709 1.00 89.94 178 PHE A C 1
ATOM 1391 O O . PHE A 1 178 ? -0.712 3.729 -12.979 1.00 89.94 178 PHE A O 1
ATOM 1398 N N . THR A 1 179 ? 0.228 4.078 -14.984 1.00 89.19 179 THR A N 1
ATOM 1399 C CA . THR A 1 179 ? -0.994 4.595 -15.631 1.00 89.19 179 THR A CA 1
ATOM 1400 C C . THR A 1 179 ? -1.968 3.498 -16.075 1.00 89.19 179 THR A C 1
ATOM 1402 O O . THR A 1 179 ? -3.135 3.794 -16.333 1.00 89.19 179 THR A O 1
ATOM 1405 N N . GLY A 1 180 ? -1.528 2.237 -16.086 1.00 86.06 180 GLY A N 1
ATOM 1406 C CA . GLY A 1 180 ? -2.337 1.071 -16.427 1.00 86.06 180 GLY A CA 1
ATOM 1407 C C . GLY A 1 180 ? -1.931 0.485 -17.774 1.00 86.06 180 GLY A C 1
ATOM 1408 O O . GLY A 1 180 ? -2.448 0.872 -18.819 1.00 86.06 180 GLY A O 1
ATOM 1409 N N . SER A 1 181 ? -1.029 -0.491 -17.728 1.00 89.00 181 SER A N 1
ATOM 1410 C CA . SER A 1 181 ? -0.628 -1.315 -18.866 1.00 89.00 181 SER A CA 1
ATOM 1411 C C . SER A 1 181 ? -0.854 -2.770 -18.494 1.00 89.00 181 SER A C 1
ATOM 1413 O O . SER A 1 181 ? -0.271 -3.244 -17.525 1.00 89.00 181 SER A O 1
ATOM 1415 N N . SER A 1 182 ? -1.629 -3.503 -19.291 1.00 87.44 182 SER A N 1
ATOM 1416 C CA . SER A 1 182 ? -1.913 -4.920 -19.029 1.00 87.44 182 SER A CA 1
ATOM 1417 C C . SER A 1 182 ? -0.664 -5.809 -19.067 1.00 87.44 182 SER A C 1
ATOM 1419 O O . SER A 1 182 ? -0.653 -6.897 -18.495 1.00 87.44 182 SER A O 1
ATOM 1421 N N . ASN A 1 183 ? 0.388 -5.357 -19.754 1.00 89.56 183 ASN A N 1
ATOM 1422 C CA . ASN A 1 183 ? 1.621 -6.116 -19.947 1.00 89.56 183 ASN A CA 1
ATOM 1423 C C . ASN A 1 183 ? 2.680 -5.841 -18.874 1.00 89.56 183 ASN A C 1
ATOM 1425 O O . ASN A 1 183 ? 3.688 -6.536 -18.851 1.00 89.56 183 ASN A O 1
ATOM 1429 N N . LEU A 1 184 ? 2.496 -4.815 -18.040 1.00 90.69 184 LEU A N 1
ATOM 1430 C CA . LEU A 1 184 ? 3.481 -4.398 -17.046 1.00 90.69 184 LEU A CA 1
ATOM 1431 C C . LEU A 1 184 ? 2.864 -4.438 -15.658 1.00 90.69 184 LEU A C 1
ATOM 1433 O O . LEU A 1 184 ? 1.688 -4.140 -15.474 1.00 90.69 184 LEU A O 1
ATOM 1437 N N . ASN A 1 185 ? 3.671 -4.772 -14.666 1.00 90.88 185 ASN A N 1
ATOM 1438 C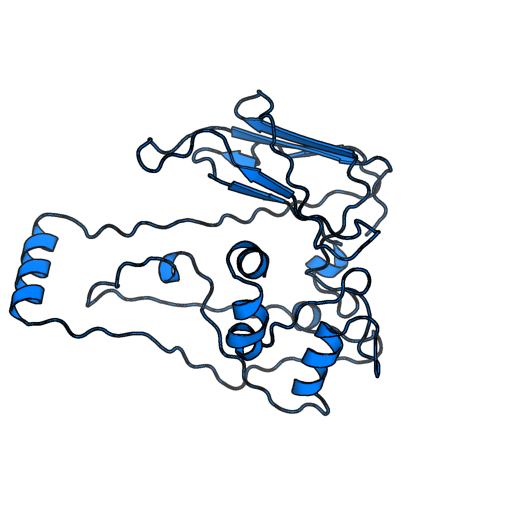 CA . ASN A 1 185 ? 3.211 -4.824 -13.297 1.00 90.88 185 ASN A CA 1
ATOM 1439 C C . ASN A 1 185 ? 3.319 -3.421 -12.658 1.00 90.88 185 ASN A C 1
ATOM 1441 O O . ASN A 1 185 ? 4.431 -2.905 -12.516 1.00 90.88 185 ASN A O 1
ATOM 1445 N N . PRO A 1 186 ? 2.207 -2.789 -12.221 1.00 90.00 186 PRO A N 1
ATOM 1446 C CA . PRO A 1 186 ? 2.230 -1.468 -11.571 1.00 90.00 186 PRO A CA 1
ATOM 1447 C C . PRO A 1 186 ? 2.978 -1.460 -10.231 1.00 90.00 186 PRO A C 1
ATOM 1449 O O . PRO A 1 186 ? 3.210 -0.406 -9.640 1.00 90.00 186 PRO A O 1
ATOM 1452 N N . PHE A 1 187 ? 3.340 -2.639 -9.738 1.00 88.81 187 PHE A N 1
ATOM 1453 C CA . PHE A 1 187 ? 4.060 -2.862 -8.501 1.00 88.81 187 PHE A CA 1
ATOM 1454 C C . PHE A 1 187 ? 5.507 -3.333 -8.718 1.00 88.81 187 PHE A C 1
ATOM 1456 O O . PHE A 1 187 ? 6.196 -3.669 -7.751 1.00 88.81 187 PHE A O 1
ATOM 1463 N N . ASN A 1 188 ? 5.985 -3.326 -9.968 1.00 88.94 188 ASN A N 1
ATOM 1464 C CA . ASN A 1 188 ? 7.383 -3.569 -10.299 1.00 88.94 188 ASN A CA 1
ATOM 1465 C C . ASN A 1 188 ? 8.241 -2.326 -10.007 1.00 88.94 188 ASN A C 1
ATOM 1467 O O . ASN A 1 188 ? 8.373 -1.432 -10.847 1.00 88.94 188 ASN A O 1
ATOM 1471 N N . PHE A 1 189 ? 8.778 -2.239 -8.786 1.00 87.06 189 PHE A N 1
ATOM 1472 C CA . PHE A 1 189 ? 9.594 -1.101 -8.362 1.00 87.06 189 PHE A CA 1
ATOM 1473 C C . PHE A 1 189 ? 11.042 -1.234 -8.813 1.00 87.06 189 PHE A C 1
ATOM 1475 O O . PHE A 1 189 ? 11.816 -1.897 -8.139 1.00 87.06 189 PHE A O 1
ATOM 1482 N N . ILE A 1 190 ? 11.425 -0.556 -9.885 1.00 83.94 190 ILE A N 1
ATOM 1483 C CA . ILE A 1 190 ? 12.727 -0.693 -10.546 1.00 83.94 190 ILE A CA 1
ATOM 1484 C C . ILE A 1 190 ? 13.809 0.236 -9.969 1.00 83.94 190 ILE A C 1
ATOM 1486 O O . ILE A 1 190 ? 13.530 1.320 -9.466 1.00 83.94 190 ILE A O 1
ATOM 1490 N N . HIS A 1 191 ? 15.078 -0.164 -10.073 1.00 81.06 191 HIS A N 1
ATOM 1491 C CA . HIS A 1 191 ? 16.221 0.642 -9.612 1.00 81.06 191 HIS A CA 1
ATOM 1492 C C . HIS A 1 191 ? 16.487 1.896 -10.474 1.00 81.06 191 HIS A C 1
ATOM 1494 O O . HIS A 1 191 ? 16.932 2.926 -9.962 1.00 81.06 191 HIS A O 1
ATOM 1500 N N . CYS A 1 192 ? 16.274 1.810 -11.793 1.00 82.62 192 CYS A N 1
ATOM 1501 C CA . CYS A 1 192 ? 16.601 2.867 -12.768 1.00 82.62 192 CYS A CA 1
ATOM 1502 C C . CYS A 1 192 ? 18.056 3.388 -12.711 1.00 82.62 192 CYS A C 1
ATOM 1504 O O . CYS A 1 192 ? 18.286 4.564 -12.977 1.00 82.62 192 CYS A O 1
ATOM 1506 N N . ASP A 1 193 ? 19.039 2.567 -12.317 1.00 79.81 193 ASP A N 1
ATOM 1507 C CA . ASP A 1 193 ? 20.444 2.993 -12.146 1.00 79.81 193 ASP A CA 1
ATOM 1508 C C . ASP A 1 193 ? 20.630 4.253 -11.265 1.00 79.81 193 ASP A C 1
ATOM 1510 O O . ASP A 1 193 ? 21.536 5.062 -11.483 1.00 79.81 193 ASP A O 1
ATOM 1514 N N . LEU A 1 194 ? 19.762 4.439 -10.261 1.00 81.38 194 LEU A N 1
ATOM 1515 C CA . LEU A 1 194 ? 19.882 5.476 -9.240 1.00 81.38 194 LEU A CA 1
ATOM 1516 C C . LEU A 1 194 ? 21.241 5.410 -8.520 1.00 81.38 194 LEU A C 1
ATOM 1518 O O . LEU A 1 194 ? 21.543 4.468 -7.796 1.00 81.38 194 LEU A O 1
ATOM 1522 N N . GLU A 1 195 ? 22.055 6.440 -8.695 1.00 81.06 195 GLU A N 1
ATOM 1523 C CA . GLU A 1 195 ? 23.410 6.526 -8.148 1.00 81.06 195 GLU A CA 1
ATOM 1524 C C . GLU A 1 195 ? 23.451 7.312 -6.837 1.00 81.06 195 GLU A C 1
ATOM 1526 O O . GLU A 1 195 ? 24.224 7.000 -5.932 1.00 81.06 195 GLU A O 1
ATOM 1531 N N . TYR A 1 196 ? 22.606 8.335 -6.724 1.00 82.38 196 TYR A N 1
ATOM 1532 C CA . TYR A 1 196 ? 22.575 9.222 -5.573 1.00 82.38 196 TYR A CA 1
ATOM 1533 C C . TYR A 1 196 ? 21.142 9.513 -5.159 1.00 82.38 196 TYR A C 1
ATOM 1535 O O . TYR A 1 196 ? 20.293 9.841 -5.990 1.00 82.38 196 TYR A O 1
ATOM 1543 N N . LEU A 1 197 ? 20.901 9.460 -3.852 1.00 84.38 197 LEU A N 1
ATOM 1544 C CA . LEU A 1 197 ? 19.672 9.930 -3.238 1.00 84.38 197 LEU A CA 1
ATOM 1545 C C . LEU A 1 197 ? 20.009 10.750 -1.997 1.00 84.38 197 LEU A C 1
ATOM 1547 O O . LEU A 1 197 ? 20.705 10.277 -1.097 1.00 84.38 197 LEU A O 1
ATOM 1551 N N . ALA A 1 198 ? 19.453 11.956 -1.922 1.00 83.25 198 ALA A N 1
ATOM 1552 C CA . ALA A 1 198 ? 19.472 12.774 -0.721 1.00 83.25 198 ALA A CA 1
ATOM 1553 C C . ALA A 1 198 ? 18.076 13.258 -0.333 1.00 83.25 198 ALA A C 1
ATOM 1555 O O . ALA A 1 198 ? 17.278 13.665 -1.174 1.00 83.25 198 ALA A O 1
ATOM 1556 N N . ILE A 1 199 ? 17.809 13.250 0.972 1.00 84.75 199 ILE A N 1
ATOM 1557 C CA . ILE A 1 199 ? 16.679 13.961 1.563 1.00 84.75 199 ILE A CA 1
ATOM 1558 C C . ILE A 1 199 ? 17.251 15.094 2.402 1.00 84.75 199 ILE A C 1
ATOM 1560 O O . ILE A 1 199 ? 18.040 14.861 3.318 1.00 84.75 199 ILE A O 1
ATOM 1564 N N . CYS A 1 200 ? 16.843 16.318 2.098 1.00 84.69 200 CYS A N 1
ATOM 1565 C CA . CYS A 1 200 ? 17.258 17.512 2.814 1.00 84.69 200 CYS A CA 1
ATOM 1566 C C . CYS A 1 200 ? 16.093 18.042 3.645 1.00 84.69 200 CYS A C 1
ATOM 1568 O O . CYS A 1 200 ? 15.019 18.304 3.112 1.00 84.69 200 CYS A O 1
ATOM 1570 N N . GLN A 1 201 ? 16.309 18.223 4.945 1.00 85.56 201 GLN A N 1
ATOM 1571 C CA . GLN A 1 201 ? 15.371 18.878 5.849 1.00 85.56 201 GLN A CA 1
ATOM 1572 C C . GLN A 1 201 ? 15.847 20.300 6.123 1.00 85.56 201 GLN A C 1
ATOM 1574 O O . GLN A 1 201 ? 16.954 20.493 6.626 1.00 85.56 201 GLN A O 1
ATOM 1579 N N . ASN A 1 202 ? 15.008 21.293 5.817 1.00 83.31 202 ASN A N 1
ATOM 1580 C CA . ASN A 1 202 ? 15.309 22.716 6.028 1.00 83.31 202 ASN A CA 1
ATOM 1581 C C . ASN A 1 202 ? 16.694 23.122 5.471 1.00 83.31 202 ASN A C 1
ATOM 1583 O O . ASN A 1 202 ? 17.489 23.766 6.154 1.00 83.31 202 ASN A O 1
ATOM 1587 N N . GLY A 1 203 ? 17.019 22.667 4.256 1.00 79.56 203 GLY A N 1
ATOM 1588 C CA . GLY A 1 203 ? 18.296 22.946 3.586 1.00 79.56 203 GLY A CA 1
ATOM 1589 C C . GLY A 1 203 ? 19.495 22.104 4.046 1.00 79.56 203 GLY A C 1
ATOM 1590 O O . GLY A 1 203 ? 20.555 22.196 3.437 1.00 79.56 203 GLY A O 1
ATOM 1591 N N . ARG A 1 204 ? 19.357 21.251 5.072 1.00 81.56 204 ARG A N 1
ATOM 1592 C CA . ARG A 1 204 ? 20.424 20.342 5.525 1.00 81.56 204 ARG A CA 1
ATOM 1593 C C . ARG A 1 204 ? 20.140 18.906 5.112 1.00 81.56 204 ARG A C 1
ATOM 1595 O O . ARG A 1 204 ? 19.057 18.390 5.377 1.00 81.56 204 ARG A O 1
ATOM 1602 N N . GLN A 1 205 ? 21.122 18.240 4.511 1.00 76.81 205 GLN A N 1
ATOM 1603 C CA . GLN A 1 205 ? 21.002 16.828 4.162 1.00 76.81 205 GLN A CA 1
ATOM 1604 C C . GLN A 1 205 ? 20.883 15.974 5.430 1.00 76.81 205 GLN A C 1
ATOM 1606 O O . GLN A 1 205 ? 21.707 16.059 6.342 1.00 76.81 205 GLN A O 1
ATOM 1611 N N . ILE A 1 206 ? 19.847 15.144 5.488 1.00 72.94 206 ILE A N 1
ATOM 1612 C CA . ILE A 1 206 ? 19.690 14.144 6.537 1.00 72.94 206 ILE A CA 1
ATOM 1613 C C . ILE A 1 206 ? 20.563 12.956 6.152 1.00 72.94 206 ILE A C 1
ATOM 1615 O O . ILE A 1 206 ? 20.416 12.398 5.063 1.00 72.94 206 ILE A O 1
ATOM 1619 N N . LEU A 1 207 ? 21.460 12.555 7.054 1.00 54.38 207 LEU A N 1
ATOM 1620 C CA . LEU A 1 207 ? 22.229 11.331 6.875 1.00 54.38 207 LEU A CA 1
ATOM 1621 C C . LEU A 1 207 ? 21.256 10.146 6.912 1.00 54.38 207 LEU A C 1
ATOM 1623 O O . LEU A 1 207 ? 20.682 9.827 7.958 1.00 54.38 207 LEU A O 1
ATOM 1627 N N . ALA A 1 208 ? 21.027 9.535 5.757 1.00 52.06 208 ALA A N 1
ATOM 1628 C CA . ALA A 1 208 ? 20.181 8.365 5.652 1.00 52.06 208 ALA A CA 1
ATOM 1629 C C . ALA A 1 208 ? 20.935 7.144 6.179 1.00 52.06 208 ALA A C 1
ATOM 1631 O O . ALA A 1 208 ? 22.038 6.847 5.724 1.00 52.06 208 ALA A O 1
ATOM 1632 N N . ASN A 1 209 ? 20.310 6.380 7.074 1.00 47.59 209 ASN A N 1
ATOM 1633 C CA . ASN A 1 209 ? 20.607 4.954 7.106 1.00 47.59 209 ASN A CA 1
ATOM 1634 C C . ASN A 1 209 ? 19.944 4.385 5.850 1.00 47.59 209 ASN A C 1
ATOM 1636 O O . ASN A 1 209 ? 18.740 4.134 5.860 1.00 47.59 209 ASN A O 1
ATOM 1640 N N . LEU A 1 210 ? 20.697 4.289 4.753 1.00 42.47 210 LEU A N 1
ATOM 1641 C CA . LEU A 1 210 ? 20.212 3.691 3.517 1.00 42.47 210 LEU A CA 1
ATOM 1642 C C . LEU A 1 210 ? 19.998 2.195 3.772 1.00 42.47 210 LEU A C 1
ATOM 1644 O O . LEU A 1 210 ? 20.922 1.397 3.654 1.00 42.47 210 LEU A O 1
ATOM 1648 N N . LEU A 1 211 ? 18.780 1.808 4.141 1.00 41.09 211 LEU A N 1
ATOM 1649 C CA . LEU A 1 211 ? 18.337 0.443 3.908 1.00 41.09 211 LEU A CA 1
ATOM 1650 C C . LEU A 1 211 ? 17.872 0.399 2.455 1.00 41.09 211 LEU A C 1
ATOM 1652 O O . LEU A 1 211 ? 16.755 0.808 2.137 1.00 41.09 211 LEU A O 1
ATOM 1656 N N . SER A 1 212 ? 18.747 -0.070 1.563 1.00 40.25 212 SER A N 1
ATOM 1657 C CA . SER A 1 212 ? 18.273 -0.653 0.316 1.00 40.25 212 SER A CA 1
ATOM 1658 C C . SER A 1 212 ? 17.519 -1.919 0.708 1.00 40.25 212 SER A C 1
ATOM 1660 O O . SER A 1 212 ? 18.112 -2.936 1.075 1.00 40.25 212 SER A O 1
ATOM 1662 N N . LEU A 1 213 ? 16.187 -1.865 0.701 1.00 37.44 213 LEU A N 1
ATOM 1663 C CA . LEU A 1 213 ? 15.412 -3.091 0.773 1.00 37.44 213 LEU A CA 1
ATOM 1664 C C . LEU A 1 213 ? 15.518 -3.748 -0.605 1.00 37.44 213 LEU A C 1
ATOM 1666 O O . LEU A 1 213 ? 14.664 -3.573 -1.468 1.00 37.44 213 LEU A O 1
ATOM 1670 N N . SER A 1 214 ? 16.617 -4.470 -0.824 1.00 37.75 214 SER A N 1
ATOM 1671 C CA . SER A 1 214 ? 16.653 -5.497 -1.854 1.00 37.75 214 SER A CA 1
ATOM 1672 C C . SER A 1 214 ? 15.673 -6.571 -1.397 1.00 37.75 214 SER A C 1
ATOM 1674 O O . SER A 1 214 ? 15.878 -7.206 -0.357 1.00 37.75 214 SER A O 1
ATOM 1676 N N . LEU A 1 215 ? 14.578 -6.743 -2.136 1.00 35.38 215 LEU A N 1
ATOM 1677 C CA . LEU A 1 215 ? 13.750 -7.938 -2.017 1.00 35.38 215 LEU A CA 1
ATOM 1678 C C . LEU A 1 215 ? 14.659 -9.116 -2.396 1.00 35.38 215 LEU A C 1
ATOM 1680 O O . LEU A 1 215 ? 14.908 -9.362 -3.574 1.00 35.38 215 LEU A O 1
ATOM 1684 N N . ARG A 1 216 ? 15.263 -9.757 -1.385 1.00 24.31 216 ARG A N 1
ATOM 1685 C CA . ARG A 1 216 ? 16.310 -10.766 -1.571 1.00 24.31 216 ARG A CA 1
ATOM 1686 C C . ARG A 1 216 ? 15.787 -11.927 -2.411 1.00 24.31 216 ARG A C 1
ATOM 1688 O O . ARG A 1 216 ? 15.046 -12.763 -1.909 1.00 24.31 216 ARG A O 1
ATOM 1695 N N . THR A 1 217 ? 16.339 -12.050 -3.608 1.00 28.28 217 THR A N 1
ATOM 1696 C CA . THR A 1 217 ? 16.801 -13.327 -4.154 1.00 28.28 217 THR A CA 1
ATOM 1697 C C . THR A 1 217 ? 18.101 -13.044 -4.896 1.00 28.28 217 THR A C 1
ATOM 1699 O O . THR A 1 217 ? 18.175 -12.152 -5.730 1.00 28.28 217 THR A O 1
ATOM 1702 N N . THR A 1 218 ? 19.144 -13.737 -4.457 1.00 30.38 218 THR A N 1
ATOM 1703 C CA . THR A 1 218 ? 20.526 -13.786 -4.954 1.00 30.38 218 THR A CA 1
ATOM 1704 C C . THR A 1 218 ? 20.804 -13.148 -6.328 1.00 30.38 218 THR A C 1
ATOM 1706 O O . THR A 1 218 ? 20.344 -13.638 -7.353 1.00 30.38 218 THR A O 1
ATOM 1709 N N . ASN A 1 219 ? 21.697 -12.151 -6.304 1.00 29.38 219 ASN A N 1
ATOM 1710 C CA . ASN A 1 219 ? 22.593 -11.688 -7.376 1.00 29.38 219 ASN A CA 1
ATOM 1711 C C . ASN A 1 219 ? 22.135 -10.656 -8.419 1.00 29.38 219 ASN A C 1
ATOM 1713 O O . ASN A 1 219 ? 22.988 -10.242 -9.199 1.00 29.38 219 ASN A O 1
ATOM 1717 N N . VAL A 1 220 ? 20.914 -10.112 -8.381 1.00 35.53 220 VAL A N 1
ATOM 1718 C CA . VAL A 1 220 ? 20.601 -8.895 -9.162 1.00 35.53 220 VAL A CA 1
ATOM 1719 C C . VAL A 1 220 ? 19.667 -7.974 -8.366 1.00 35.53 220 VAL A C 1
ATOM 1721 O O . VAL A 1 220 ? 18.560 -8.351 -7.990 1.00 35.53 220 VAL A O 1
ATOM 1724 N N . CYS A 1 221 ? 20.121 -6.756 -8.055 1.00 36.94 221 CYS A N 1
ATOM 1725 C CA . CYS A 1 221 ? 19.304 -5.716 -7.420 1.00 36.94 221 CYS A CA 1
ATOM 1726 C C . CYS A 1 221 ? 18.341 -5.109 -8.449 1.00 36.94 221 CYS A C 1
ATOM 1728 O O . CYS A 1 221 ? 18.540 -3.983 -8.893 1.00 36.94 221 CYS A O 1
ATOM 1730 N N . GLU A 1 222 ? 17.325 -5.854 -8.873 1.00 46.97 222 GLU A N 1
ATOM 1731 C CA . GLU A 1 222 ? 16.421 -5.381 -9.934 1.00 46.97 222 GLU A CA 1
ATOM 1732 C C . GLU A 1 222 ? 15.344 -4.448 -9.389 1.00 46.97 222 GLU A C 1
ATOM 1734 O O . GLU A 1 222 ? 14.947 -3.506 -10.076 1.00 46.97 222 GLU A O 1
ATOM 1739 N N . ASN A 1 223 ? 14.956 -4.645 -8.122 1.00 53.91 223 ASN A N 1
ATOM 1740 C CA . ASN A 1 223 ? 13.903 -3.867 -7.490 1.00 53.91 223 ASN A CA 1
ATOM 1741 C C . ASN A 1 223 ? 14.366 -3.106 -6.252 1.00 53.91 223 ASN A C 1
ATOM 1743 O O . ASN A 1 223 ? 15.044 -3.669 -5.388 1.00 53.91 223 ASN A O 1
ATOM 1747 N N . ILE A 1 224 ? 13.972 -1.834 -6.158 1.00 58.31 224 ILE A N 1
ATOM 1748 C CA . ILE A 1 224 ? 14.349 -0.943 -5.062 1.00 58.31 224 ILE A CA 1
ATOM 1749 C C . ILE A 1 224 ? 13.130 -0.251 -4.460 1.00 58.31 224 ILE A C 1
ATOM 1751 O O . ILE A 1 224 ? 12.425 0.520 -5.108 1.00 58.31 224 ILE A O 1
ATOM 1755 N N . ILE A 1 225 ? 12.976 -0.460 -3.153 1.00 60.44 225 ILE A N 1
ATOM 1756 C CA . ILE A 1 225 ? 12.201 0.397 -2.264 1.00 60.44 225 ILE A CA 1
ATOM 1757 C C . ILE A 1 225 ? 13.182 0.976 -1.245 1.00 60.44 225 ILE A C 1
ATOM 1759 O O . ILE A 1 225 ? 13.909 0.233 -0.580 1.00 60.44 225 ILE A O 1
ATOM 1763 N N . ILE A 1 226 ? 13.223 2.302 -1.131 1.00 63.59 226 ILE A N 1
ATOM 1764 C CA . ILE A 1 226 ? 14.155 2.994 -0.239 1.00 63.59 226 ILE A CA 1
ATOM 1765 C C . ILE A 1 226 ? 13.399 3.523 0.966 1.00 63.59 226 ILE A C 1
ATOM 1767 O O . ILE A 1 226 ? 12.421 4.256 0.824 1.00 63.59 226 ILE A O 1
ATOM 1771 N N . TYR A 1 227 ? 13.872 3.154 2.151 1.00 63.88 227 TYR A N 1
ATOM 1772 C CA . TYR A 1 227 ? 13.272 3.526 3.422 1.00 63.88 227 TYR A CA 1
ATOM 1773 C C . TYR A 1 227 ? 14.151 4.526 4.173 1.00 63.88 227 TYR A C 1
ATOM 1775 O O . TYR A 1 227 ? 15.335 4.281 4.408 1.00 63.88 227 TYR A O 1
ATOM 1783 N N . PHE A 1 228 ? 13.549 5.626 4.619 1.00 63.84 228 PHE A N 1
ATOM 1784 C CA . PHE A 1 228 ? 14.198 6.637 5.444 1.00 63.84 228 PHE A CA 1
ATOM 1785 C C . PHE A 1 228 ? 13.475 6.771 6.769 1.00 63.84 228 PHE A C 1
ATOM 1787 O O . PHE A 1 228 ? 12.280 7.053 6.804 1.00 63.84 228 PHE A O 1
ATOM 1794 N N . ARG A 1 229 ? 14.223 6.663 7.866 1.00 66.31 229 ARG A N 1
ATOM 1795 C CA . ARG A 1 229 ? 13.766 7.085 9.190 1.00 66.31 229 ARG A CA 1
ATOM 1796 C C . ARG A 1 229 ? 14.322 8.466 9.493 1.00 66.31 229 ARG A C 1
ATOM 1798 O O . ARG A 1 229 ? 15.540 8.639 9.544 1.00 66.31 229 ARG A O 1
ATOM 1805 N N . LEU A 1 230 ? 13.451 9.434 9.763 1.00 62.84 230 LEU A N 1
ATOM 1806 C CA . LEU A 1 230 ? 13.895 10.739 10.246 1.00 62.84 230 LEU A CA 1
ATOM 1807 C C . LEU A 1 230 ? 14.298 10.607 11.730 1.00 62.84 230 LEU A C 1
ATOM 1809 O O . LEU A 1 230 ? 13.500 10.174 12.566 1.00 62.84 230 LEU A O 1
ATOM 1813 N N . ARG A 1 231 ? 15.565 10.900 12.075 1.00 53.50 231 ARG A N 1
ATOM 1814 C CA . ARG A 1 231 ? 16.101 10.725 13.446 1.00 53.50 231 ARG A CA 1
ATOM 1815 C C . ARG A 1 231 ? 15.319 11.550 14.482 1.00 53.50 231 ARG A C 1
ATOM 1817 O O . ARG A 1 231 ? 15.015 12.722 14.259 1.00 53.50 231 ARG A O 1
ATOM 1824 N N . GLY A 1 232 ? 15.089 10.953 15.659 1.00 51.19 232 GLY A N 1
ATOM 1825 C CA . GLY A 1 232 ? 14.514 11.603 16.850 1.00 51.19 232 GLY A CA 1
ATOM 1826 C C . GLY A 1 232 ? 12.993 11.469 17.018 1.00 51.19 232 GLY A C 1
ATOM 1827 O O . GLY A 1 232 ? 12.369 12.305 17.666 1.00 51.19 232 GLY A O 1
ATOM 1828 N N . CYS A 1 233 ? 12.404 10.431 16.426 1.00 44.16 233 CYS A N 1
ATOM 1829 C CA . CYS A 1 233 ? 11.013 10.048 16.639 1.00 44.16 233 CYS A CA 1
ATOM 1830 C C . CYS A 1 233 ? 10.896 9.203 17.926 1.00 44.16 233 CYS A C 1
ATOM 1832 O O . CYS A 1 233 ? 11.043 7.980 17.886 1.00 44.16 233 CYS A O 1
ATOM 1834 N N . SER A 1 234 ? 10.703 9.865 19.068 1.00 43.22 234 SER A N 1
ATOM 1835 C CA . SER A 1 234 ? 10.122 9.280 20.281 1.00 43.22 234 SER A CA 1
ATOM 1836 C C . SER A 1 234 ? 8.684 9.793 20.409 1.00 43.22 234 SER A C 1
ATOM 1838 O O . SER A 1 234 ? 8.388 10.936 20.062 1.00 43.22 234 SER A O 1
ATOM 1840 N N . SER A 1 235 ? 7.778 8.937 20.879 1.00 47.06 235 SER A N 1
ATOM 1841 C CA . SER A 1 235 ? 6.314 9.124 20.904 1.00 47.06 235 SER A CA 1
ATOM 1842 C C . SER A 1 235 ? 5.798 10.293 21.764 1.00 47.06 235 SER A C 1
ATOM 1844 O O . SER A 1 235 ? 4.590 10.465 21.895 1.00 47.06 235 SER A O 1
ATOM 1846 N N . LEU A 1 236 ? 6.694 11.094 22.346 1.00 43.88 236 LEU A N 1
ATOM 1847 C CA . LEU A 1 236 ? 6.405 12.133 23.339 1.00 43.88 236 LEU A CA 1
ATOM 1848 C C . LEU A 1 236 ? 6.784 13.558 22.889 1.00 43.88 236 LEU A C 1
ATOM 1850 O O . LEU A 1 236 ? 6.613 14.496 23.663 1.00 43.88 236 LEU A O 1
ATOM 1854 N N . HIS A 1 237 ? 7.291 13.755 21.665 1.00 43.19 237 HIS A N 1
ATOM 1855 C CA . HIS A 1 237 ? 7.709 15.079 21.179 1.00 43.19 237 HIS A CA 1
ATOM 1856 C C . HIS A 1 237 ? 6.690 15.751 20.237 1.00 43.19 237 HIS A C 1
ATOM 1858 O O . HIS A 1 237 ? 5.968 15.056 19.521 1.00 43.19 237 HIS A O 1
ATOM 1864 N N . PRO A 1 238 ? 6.635 17.103 20.216 1.00 52.69 238 PRO A N 1
ATOM 1865 C CA . PRO A 1 238 ? 5.709 17.863 19.378 1.00 52.69 238 PRO A CA 1
ATOM 1866 C C . PRO A 1 238 ? 5.892 17.559 17.886 1.00 52.69 238 PRO A C 1
ATOM 1868 O O . PRO A 1 238 ? 6.990 17.234 17.423 1.00 52.69 238 PRO A O 1
ATOM 1871 N N . VAL A 1 239 ? 4.793 17.686 17.135 1.00 60.06 239 VAL A N 1
ATOM 1872 C CA . VAL A 1 239 ? 4.746 17.487 15.682 1.00 60.06 239 VAL A CA 1
ATOM 1873 C C . VAL A 1 239 ? 5.815 18.355 15.022 1.00 60.06 239 VAL A C 1
ATOM 1875 O O . VAL A 1 239 ? 5.770 19.581 15.106 1.00 60.06 239 VAL A O 1
ATOM 1878 N N . ARG A 1 240 ? 6.798 17.724 14.371 1.00 68.75 240 ARG A N 1
ATOM 1879 C CA . ARG A 1 240 ? 7.878 18.456 13.708 1.00 68.75 240 ARG A CA 1
ATOM 1880 C C . ARG A 1 240 ? 7.343 19.148 12.472 1.00 68.75 240 ARG A C 1
ATOM 1882 O O . ARG A 1 240 ? 6.783 18.494 11.595 1.00 68.75 240 ARG A O 1
ATOM 1889 N N . THR A 1 241 ? 7.575 20.449 12.386 1.00 76.94 241 THR A N 1
ATOM 1890 C CA . THR A 1 241 ? 7.287 21.239 11.196 1.00 76.94 241 THR A CA 1
ATOM 1891 C C . THR A 1 241 ? 8.566 21.538 10.429 1.00 76.94 241 THR A C 1
ATOM 1893 O O . THR A 1 241 ? 9.601 21.846 11.021 1.00 76.94 241 THR A O 1
ATOM 1896 N N . GLY A 1 242 ? 8.510 21.467 9.108 1.00 83.38 242 GLY A N 1
ATOM 1897 C CA . GLY A 1 242 ? 9.627 21.851 8.264 1.00 83.38 242 GLY A CA 1
ATOM 1898 C C . GLY A 1 242 ? 9.331 21.663 6.790 1.00 83.38 242 GLY A C 1
ATOM 1899 O O . GLY A 1 242 ? 8.191 21.433 6.382 1.00 83.38 242 GLY A O 1
ATOM 1900 N N . THR A 1 243 ? 10.397 21.762 6.012 1.00 86.19 243 THR A N 1
ATOM 1901 C CA . THR A 1 243 ? 10.409 21.491 4.580 1.00 86.19 243 THR A CA 1
ATOM 1902 C C . THR A 1 243 ? 11.306 20.296 4.311 1.00 86.19 243 THR A C 1
ATOM 1904 O O . THR A 1 243 ? 12.373 20.155 4.918 1.00 86.19 243 THR A O 1
ATOM 1907 N N . LEU A 1 244 ? 10.859 19.421 3.415 1.00 88.56 244 LEU A N 1
ATOM 1908 C CA . LEU A 1 244 ? 11.684 18.345 2.880 1.00 88.56 244 LEU A CA 1
ATOM 1909 C C . LEU A 1 244 ? 11.915 18.572 1.396 1.00 88.56 244 LEU A C 1
ATOM 1911 O O . LEU A 1 244 ? 10.975 18.863 0.662 1.00 88.56 244 LEU A O 1
ATOM 1915 N N . ARG A 1 245 ? 13.154 18.385 0.965 1.00 88.75 245 ARG A N 1
ATOM 1916 C CA . ARG A 1 245 ? 13.554 18.323 -0.437 1.00 88.75 245 ARG A CA 1
ATOM 1917 C C . ARG A 1 245 ? 14.101 16.932 -0.717 1.00 88.75 245 ARG A C 1
ATOM 1919 O O . ARG A 1 245 ? 14.862 16.398 0.089 1.00 88.75 245 ARG A O 1
ATOM 1926 N N . LEU A 1 246 ? 13.719 16.361 -1.850 1.00 89.62 246 LEU A N 1
ATOM 1927 C CA . LEU A 1 246 ? 14.261 15.108 -2.366 1.00 89.62 246 LEU A CA 1
ATOM 1928 C C . LEU A 1 246 ? 15.153 15.409 -3.566 1.00 89.62 246 LEU A C 1
ATOM 1930 O O . LEU A 1 246 ? 14.753 16.153 -4.457 1.00 89.62 246 LEU A O 1
ATOM 1934 N N . GLU A 1 247 ? 16.326 14.797 -3.610 1.00 89.00 247 GLU A N 1
ATOM 1935 C CA . GLU A 1 247 ? 17.226 14.842 -4.755 1.00 89.00 247 GLU A CA 1
ATOM 1936 C C . GLU A 1 247 ? 17.605 13.423 -5.170 1.00 89.00 247 GLU A C 1
ATOM 1938 O O . GLU A 1 247 ? 18.027 12.615 -4.344 1.00 89.00 247 GLU A O 1
ATOM 1943 N N . LEU A 1 248 ? 17.449 13.136 -6.458 1.00 88.19 248 LEU A N 1
ATOM 1944 C CA . LEU A 1 248 ? 17.791 11.877 -7.104 1.00 88.19 248 LEU A CA 1
ATOM 1945 C C . LEU A 1 248 ? 18.776 12.165 -8.235 1.00 88.19 248 LEU A C 1
ATOM 1947 O O . LEU A 1 248 ? 18.556 13.093 -9.019 1.00 88.19 248 LEU A O 1
ATOM 1951 N N . ARG A 1 249 ? 19.832 11.357 -8.353 1.00 84.94 249 ARG A N 1
ATOM 1952 C CA . ARG A 1 249 ? 20.710 11.352 -9.529 1.00 84.94 249 ARG A CA 1
ATOM 1953 C C . ARG A 1 249 ? 20.883 9.937 -10.052 1.00 84.94 249 ARG A C 1
ATOM 1955 O O . ARG A 1 249 ? 21.095 9.009 -9.275 1.00 84.94 249 ARG A O 1
ATOM 1962 N N . PHE A 1 250 ? 20.804 9.791 -11.364 1.00 85.69 250 PHE A N 1
ATOM 1963 C CA . PHE A 1 250 ? 20.900 8.526 -12.080 1.00 85.69 250 PHE A CA 1
ATOM 1964 C C . PHE A 1 250 ? 22.237 8.451 -12.815 1.00 85.69 250 PHE A C 1
ATOM 1966 O O . PHE A 1 250 ? 22.662 9.437 -13.425 1.00 85.69 250 PHE A O 1
ATOM 1973 N N . ARG A 1 251 ? 22.871 7.274 -12.795 1.00 82.06 251 ARG A N 1
ATOM 1974 C CA . ARG A 1 251 ? 24.156 7.032 -13.470 1.00 82.06 251 ARG A CA 1
ATOM 1975 C C . ARG A 1 251 ? 24.058 7.283 -14.977 1.00 82.06 251 ARG A C 1
ATOM 1977 O O . ARG A 1 251 ? 24.979 7.805 -15.603 1.00 82.06 251 ARG A O 1
ATOM 1984 N N . VAL A 1 252 ? 22.921 6.921 -15.568 1.00 84.31 252 VAL A N 1
ATOM 1985 C CA . VAL A 1 252 ? 22.598 7.143 -16.982 1.00 84.31 252 VAL A CA 1
ATOM 1986 C C . VAL A 1 252 ? 21.308 7.957 -17.114 1.00 84.31 252 VAL A C 1
ATOM 1988 O O . VAL A 1 252 ? 20.469 7.906 -16.216 1.00 84.31 252 VAL A O 1
ATOM 1991 N N . PRO A 1 253 ? 21.126 8.732 -18.204 1.00 84.69 253 PRO A N 1
ATOM 1992 C CA . PRO A 1 253 ? 19.854 9.399 -18.455 1.00 84.69 253 PRO A CA 1
ATOM 1993 C C . PRO A 1 253 ? 18.725 8.369 -18.513 1.00 84.69 253 PRO A C 1
ATOM 1995 O O . PRO A 1 253 ? 18.871 7.327 -19.160 1.00 84.69 253 PRO A O 1
ATOM 1998 N N . LEU A 1 254 ? 17.603 8.666 -17.858 1.00 82.56 254 LEU A N 1
ATOM 1999 C CA . LEU A 1 254 ? 16.446 7.777 -17.879 1.00 82.56 254 LEU A CA 1
ATOM 2000 C C . LEU A 1 254 ? 15.949 7.580 -19.312 1.00 82.56 254 LEU A C 1
ATOM 2002 O O . LEU A 1 254 ? 15.725 8.541 -20.047 1.00 82.56 254 LEU A O 1
ATOM 2006 N N . ARG A 1 255 ? 15.745 6.327 -19.710 1.00 77.19 255 ARG A N 1
ATOM 2007 C CA . ARG A 1 255 ? 15.090 6.012 -20.983 1.00 77.19 255 ARG A CA 1
ATOM 2008 C C . ARG A 1 255 ? 13.595 6.328 -20.873 1.00 77.19 255 ARG A C 1
ATOM 2010 O O . ARG A 1 255 ? 13.068 6.433 -19.768 1.00 77.19 255 ARG A O 1
ATOM 2017 N N . GLN A 1 256 ? 12.906 6.472 -22.006 1.00 63.94 256 GLN A N 1
ATOM 2018 C CA . GLN A 1 256 ? 11.440 6.476 -21.999 1.00 63.94 256 GLN A CA 1
ATOM 2019 C C . GLN A 1 256 ? 10.959 5.119 -21.467 1.00 63.94 256 GLN A C 1
ATOM 2021 O O . GLN A 1 256 ? 11.060 4.113 -22.169 1.00 63.94 256 GLN A O 1
ATOM 2026 N N . LEU A 1 257 ? 10.502 5.102 -20.215 1.00 56.69 257 LEU A N 1
ATOM 2027 C CA . LEU A 1 257 ? 9.988 3.929 -19.513 1.00 56.69 257 LEU A CA 1
ATOM 2028 C C . LEU A 1 257 ? 8.498 4.112 -19.247 1.00 56.69 257 LEU A C 1
ATOM 2030 O O . LEU A 1 257 ? 8.136 4.987 -18.429 1.00 56.69 257 LEU A O 1
#

InterPro domains:
  IPR000358 Ribonucleotide reductase small subunit family [PTHR23409] (2-196)